Protein AF-A0A961IXZ2-F1 (afdb_monomer_lite)

Sequence (294 aa):
MFLRSEEGTRFVIVSPLTQVTGWFVSAAFVAWGIIATAVLMMDSIGSGSIRDQAVRDQVFYEERLQHLATERDASAREALAAQERFAQAMDRISAMQSELLASEEARVEFETGLTAIQKKLGAAVVARDEARDQLDAVLAEARETGAPLPGADDRPTGADASVAFLTAALETTAAERDAHAERAAETEAFAENLIFEQRLRDERNDQIFRQLEDAVTVSLEPLDKMFEASGMSTSEILDTVKRGYSGQGGPLMPLVMSTKDTEIDADTARANEILDALDRMNIYRIAAEKLPFG

Foldseek 3Di:
DWDDDPPDTDDDDQDPVNVVVVVVVVVVVVVVVVVVVVVVVCVVPPPPPPVVVVVVVVVVVVVVVVVVVVVVVVVVVVVVVVVVVVVVVVVVVVVVVVVVVVVVVVVVVVVVVVVVVVVVVVVVVVVVVVVVVVLVVQVVVCVVVVNPRVPPPDDPDVVVVVVVVVVVVVVVVVVVVVVVVVVVVVVVVVVVVVVVVVVVVVVVLVVVLVVLVVVLCVLVVVLCVVCVVVVHHLVVLLVVVCVVPPPDDDPLDQDPPDDDDDDQPPSSVSSNVSSVSVVSSVSSVVVVVPDPPD

pLDDT: mean 82.73, std 15.69, range [40.88, 98.38]

Secondary structure (DSSP, 8-state):
-----TT--------HHHHHHHHHHHHHHHHHHHHHHHHHHHHHHHHHHHHHHHHHHHHHHHHHHHHHHHHHHHHHHHHHHHHHHHHHHHHHHHHHHHHHHHHHHHHHHHHHHHHHHHHHHHHHHHHHHHHHHHHHHHHHHHHHH-PPPTTSS----HHHHHHHHHHHHHHHHHHHHHHHHHHHHHHHHHHHHHHHHHHHHHHHHHHHHHHHHHHHHHHHHHHHHHHHHTT--HHHHHHHHHHHH--S--S-------SSS----HHHHHHHHHHHHHHHHHHHHHHHHHS---

Radius of gyration: 54.52 Å; chains: 1; bounding box: 144×47×147 Å

Structure (mmCIF, N/CA/C/O backbone):
data_AF-A0A961IXZ2-F1
#
_entry.id   AF-A0A961IXZ2-F1
#
loop_
_atom_site.group_PDB
_atom_site.id
_atom_site.type_symbol
_atom_site.label_atom_id
_atom_site.label_alt_id
_atom_site.label_comp_id
_atom_site.label_asym_id
_atom_site.label_entity_id
_atom_site.label_seq_id
_atom_site.pdbx_PDB_ins_code
_atom_site.Cartn_x
_atom_site.Cartn_y
_atom_site.Cartn_z
_atom_site.occupancy
_atom_site.B_iso_or_equiv
_atom_site.auth_seq_id
_atom_site.auth_comp_id
_atom_site.auth_asym_id
_atom_site.auth_atom_id
_atom_site.pdbx_PDB_model_num
ATOM 1 N N . MET A 1 1 ? 89.545 -2.958 -66.021 1.00 50.47 1 MET A N 1
ATOM 2 C CA . MET A 1 1 ? 89.645 -4.051 -65.028 1.00 50.47 1 MET A CA 1
ATOM 3 C C . MET A 1 1 ? 90.362 -5.220 -65.696 1.00 50.47 1 MET A C 1
ATOM 5 O O . MET A 1 1 ? 90.060 -5.476 -66.854 1.00 50.47 1 MET A O 1
ATOM 9 N N . PHE A 1 2 ? 91.335 -5.861 -65.039 1.00 50.56 2 PHE A N 1
ATOM 10 C CA . PHE A 1 2 ? 92.072 -6.997 -65.611 1.00 50.56 2 PHE A CA 1
ATOM 11 C C . PHE A 1 2 ? 91.378 -8.305 -65.232 1.00 50.56 2 PHE A C 1
ATOM 13 O O . PHE A 1 2 ? 91.310 -8.643 -64.055 1.00 50.56 2 PHE A O 1
ATOM 20 N N . LEU A 1 3 ? 90.880 -9.039 -66.223 1.00 55.94 3 LEU A N 1
ATOM 21 C CA . LEU A 1 3 ? 90.458 -10.427 -66.059 1.00 55.94 3 LEU A CA 1
ATOM 22 C C . LEU A 1 3 ? 91.434 -11.282 -66.867 1.00 55.94 3 LEU A C 1
ATOM 24 O O . LEU A 1 3 ? 91.560 -11.110 -68.079 1.00 55.94 3 LEU A O 1
ATOM 28 N N . ARG A 1 4 ? 92.188 -12.140 -66.176 1.00 49.69 4 ARG A N 1
ATOM 29 C CA . ARG A 1 4 ? 93.165 -13.046 -66.784 1.00 49.69 4 ARG A CA 1
ATOM 30 C C . ARG A 1 4 ? 92.491 -14.396 -67.015 1.00 49.69 4 ARG A C 1
ATOM 32 O O . ARG A 1 4 ? 92.054 -15.027 -66.062 1.00 49.69 4 ARG A O 1
ATOM 39 N N . SER A 1 5 ? 92.422 -14.809 -68.274 1.00 57.78 5 SER A N 1
ATOM 40 C CA . SER A 1 5 ? 92.083 -16.167 -68.708 1.00 57.78 5 SER A CA 1
ATOM 41 C C . SER A 1 5 ? 93.290 -16.752 -69.455 1.00 57.78 5 SER A C 1
ATOM 43 O O . SER A 1 5 ? 94.128 -15.993 -69.953 1.00 57.78 5 SER A O 1
ATOM 45 N N . GLU A 1 6 ? 93.407 -18.082 -69.474 1.00 60.84 6 GLU A N 1
ATOM 46 C CA . GLU A 1 6 ? 94.590 -18.834 -69.922 1.00 60.84 6 GLU A CA 1
ATOM 47 C C . GLU A 1 6 ? 94.958 -18.649 -71.407 1.00 60.84 6 GLU A C 1
ATOM 49 O O . GLU A 1 6 ? 96.088 -18.947 -71.778 1.00 60.84 6 GLU A O 1
ATOM 54 N N . GLU A 1 7 ? 94.090 -18.062 -72.240 1.00 59.38 7 GLU A N 1
ATOM 55 C CA . GLU A 1 7 ? 94.346 -17.867 -73.682 1.00 59.38 7 GLU A CA 1
ATOM 56 C C . GLU A 1 7 ? 94.617 -16.411 -74.120 1.00 59.38 7 GLU A C 1
ATOM 58 O O . GLU A 1 7 ? 94.765 -16.136 -75.310 1.00 59.38 7 GLU A O 1
ATOM 63 N N . GLY A 1 8 ? 94.762 -15.460 -73.189 1.00 57.69 8 GLY A N 1
ATOM 64 C CA . GLY A 1 8 ? 95.280 -14.118 -73.504 1.00 57.69 8 GLY A CA 1
ATOM 65 C C . GLY A 1 8 ? 94.576 -12.959 -72.797 1.00 57.69 8 GLY A C 1
ATOM 66 O O . GLY A 1 8 ? 93.428 -13.046 -72.362 1.00 57.69 8 GLY A O 1
ATOM 67 N N . THR A 1 9 ? 95.277 -11.828 -72.675 1.00 60.09 9 THR A N 1
ATOM 68 C CA . THR A 1 9 ? 94.748 -10.602 -72.059 1.00 60.09 9 THR A CA 1
ATOM 69 C C . THR A 1 9 ? 93.865 -9.843 -73.046 1.00 60.09 9 THR A C 1
ATOM 71 O O . THR A 1 9 ? 94.367 -9.167 -73.946 1.00 60.09 9 THR A O 1
ATOM 74 N N . ARG A 1 10 ? 92.541 -9.927 -72.879 1.00 59.28 10 ARG A N 1
ATOM 75 C CA . ARG A 1 10 ? 91.579 -9.162 -73.682 1.00 59.28 10 ARG A CA 1
ATOM 76 C C . ARG A 1 10 ? 91.236 -7.854 -72.968 1.00 59.28 10 ARG A C 1
ATOM 78 O O . ARG A 1 10 ? 90.747 -7.862 -71.840 1.00 59.28 10 ARG A O 1
ATOM 85 N N . PHE A 1 11 ? 91.508 -6.724 -73.616 1.00 61.69 11 PHE A N 1
ATOM 86 C CA . PHE A 1 11 ? 91.179 -5.403 -73.085 1.00 61.69 11 PHE A CA 1
ATOM 87 C C . PHE A 1 11 ? 89.692 -5.125 -73.286 1.00 61.69 11 PHE A C 1
ATOM 89 O O . PHE A 1 11 ? 89.211 -5.087 -74.416 1.00 61.69 11 PHE A O 1
ATOM 96 N N . VAL A 1 12 ? 88.968 -4.894 -72.195 1.00 68.69 12 VAL A N 1
ATOM 97 C CA . VAL A 1 12 ? 87.610 -4.350 -72.248 1.00 68.69 12 VAL A CA 1
ATOM 98 C C . VAL A 1 12 ? 87.658 -2.956 -71.642 1.00 68.69 12 VAL A C 1
ATOM 100 O O . VAL A 1 12 ? 87.793 -2.790 -70.428 1.00 68.69 12 VAL A O 1
ATOM 103 N N . ILE A 1 13 ? 87.597 -1.945 -72.506 1.00 74.06 13 ILE A N 1
ATOM 104 C CA . ILE A 1 13 ? 87.426 -0.552 -72.099 1.00 74.06 13 ILE A CA 1
ATOM 105 C C . ILE A 1 13 ? 85.922 -0.318 -72.043 1.00 74.06 13 ILE A C 1
ATOM 107 O O . ILE A 1 13 ? 85.256 -0.201 -73.069 1.00 74.06 13 ILE A O 1
ATOM 111 N N . VAL A 1 14 ? 85.371 -0.312 -70.834 1.00 76.44 14 VAL A N 1
ATOM 112 C CA . VAL A 1 14 ? 83.957 0.001 -70.631 1.00 76.44 14 VAL A CA 1
ATOM 113 C C . VAL A 1 14 ? 83.799 1.507 -70.807 1.00 76.44 14 VAL A C 1
ATOM 115 O O . VAL A 1 14 ? 84.419 2.273 -70.067 1.00 76.44 14 VAL A O 1
ATOM 118 N N . SER A 1 15 ? 83.005 1.935 -71.791 1.00 79.69 15 SER A N 1
ATOM 119 C CA . SER A 1 15 ? 82.782 3.362 -72.029 1.00 79.69 15 SER A CA 1
ATOM 120 C C . SER A 1 15 ? 82.137 4.018 -70.796 1.00 79.69 15 SER A C 1
ATOM 122 O O . SER A 1 15 ? 81.320 3.375 -70.128 1.00 79.69 15 SER A O 1
ATOM 124 N N . PRO A 1 16 ? 82.451 5.291 -70.485 1.00 82.56 16 PRO A N 1
ATOM 125 C CA . PRO A 1 16 ? 81.855 6.000 -69.347 1.00 82.56 16 PRO A CA 1
ATOM 126 C C . PRO A 1 16 ? 80.318 5.968 -69.356 1.00 82.56 16 PRO A C 1
ATOM 128 O O . PRO A 1 16 ? 79.689 5.816 -68.312 1.00 82.56 16 PRO A O 1
ATOM 131 N N . LEU A 1 17 ? 79.710 6.002 -70.548 1.00 85.38 17 LEU A N 1
ATOM 132 C CA . LEU A 1 17 ? 78.261 5.897 -70.741 1.00 85.38 17 LEU A CA 1
ATOM 133 C C . LEU A 1 17 ? 77.692 4.540 -70.274 1.00 85.38 17 LEU A C 1
ATOM 135 O O . LEU A 1 17 ? 76.619 4.482 -69.675 1.00 85.38 17 LEU A O 1
ATOM 139 N N . THR A 1 18 ? 78.424 3.445 -70.501 1.00 86.94 18 THR A N 1
ATOM 140 C CA . THR A 1 18 ? 78.007 2.090 -70.092 1.00 86.94 18 THR A CA 1
ATOM 141 C C . THR A 1 18 ? 78.089 1.910 -68.571 1.00 86.94 18 THR A C 1
ATOM 143 O O . THR A 1 18 ? 77.289 1.197 -67.975 1.00 86.94 18 THR A O 1
ATOM 146 N N . GLN A 1 19 ? 79.026 2.597 -67.910 1.00 86.00 19 GLN A N 1
ATOM 147 C CA . GLN A 1 19 ? 79.141 2.562 -66.449 1.00 86.00 19 GLN A CA 1
ATOM 148 C C . GLN A 1 19 ? 77.981 3.310 -65.777 1.00 86.00 19 GLN A C 1
ATOM 150 O O . GLN A 1 19 ? 77.378 2.787 -64.844 1.00 86.00 19 GLN A O 1
ATOM 155 N N . VAL A 1 20 ? 77.627 4.501 -66.278 1.00 90.94 20 VAL A N 1
ATOM 156 C CA . VAL A 1 20 ? 76.503 5.299 -65.748 1.00 90.94 20 VAL A CA 1
ATOM 157 C C . VAL A 1 20 ? 75.169 4.573 -65.924 1.00 90.94 20 VAL A C 1
ATOM 159 O O . VAL A 1 20 ? 74.368 4.517 -64.994 1.00 90.94 20 VAL A O 1
ATOM 162 N N . THR A 1 21 ? 74.941 3.969 -67.092 1.00 90.88 21 THR A N 1
ATOM 163 C CA . THR A 1 21 ? 73.727 3.174 -67.344 1.00 90.88 21 THR A CA 1
ATOM 164 C C . THR A 1 21 ? 73.661 1.935 -66.451 1.00 90.88 21 THR A C 1
ATOM 166 O O . THR A 1 21 ? 72.602 1.661 -65.892 1.00 90.88 21 THR A O 1
ATOM 169 N N . GLY A 1 22 ? 74.785 1.245 -66.222 1.00 91.31 22 GLY A N 1
ATOM 170 C CA . GLY A 1 22 ? 74.862 0.138 -65.263 1.00 91.31 22 GLY A CA 1
ATOM 171 C C . GLY A 1 22 ? 74.483 0.549 -63.836 1.00 91.31 22 GLY A C 1
ATOM 172 O O . GLY A 1 22 ? 73.668 -0.120 -63.200 1.00 91.31 22 GLY A O 1
ATOM 173 N N . TRP A 1 23 ? 75.000 1.686 -63.357 1.00 93.88 23 TRP A N 1
ATOM 174 C CA . TRP A 1 23 ? 74.630 2.240 -62.049 1.00 93.88 23 TRP A CA 1
ATOM 175 C C . TRP A 1 23 ? 73.148 2.603 -61.963 1.00 93.88 23 TRP A C 1
ATOM 177 O O . TRP A 1 23 ? 72.502 2.271 -60.971 1.00 93.88 23 TRP A O 1
ATOM 187 N N . PHE A 1 24 ? 72.592 3.234 -63.000 1.00 95.31 24 PHE A N 1
ATOM 188 C CA . PHE A 1 24 ? 71.181 3.615 -63.026 1.00 95.31 24 PHE A CA 1
ATOM 189 C C . PHE A 1 24 ? 70.254 2.393 -63.004 1.00 95.31 24 PHE A C 1
ATOM 191 O O . PHE A 1 24 ? 69.310 2.355 -62.219 1.00 95.31 24 PHE A O 1
ATOM 198 N N . VAL A 1 25 ? 70.551 1.363 -63.805 1.00 94.88 25 VAL A N 1
ATOM 199 C CA . VAL A 1 25 ? 69.779 0.109 -63.825 1.00 94.88 25 VAL A CA 1
ATOM 200 C C . VAL A 1 25 ? 69.871 -0.610 -62.479 1.00 94.88 25 VAL A C 1
ATOM 202 O O . VAL A 1 25 ? 68.852 -1.061 -61.961 1.00 94.88 25 VAL A O 1
ATOM 205 N N . SER A 1 26 ? 71.060 -0.667 -61.868 1.00 94.00 26 SER A N 1
ATOM 206 C CA . SER A 1 26 ? 71.229 -1.254 -60.535 1.00 94.00 26 SER A CA 1
ATOM 207 C C . SER A 1 26 ? 70.444 -0.486 -59.469 1.00 94.00 26 SER A C 1
ATOM 209 O O . SER A 1 26 ? 69.790 -1.104 -58.632 1.00 94.00 26 SER A O 1
ATOM 211 N N . ALA A 1 27 ? 70.481 0.850 -59.494 1.00 95.12 27 ALA A N 1
ATOM 212 C CA . ALA A 1 27 ? 69.741 1.684 -58.552 1.00 95.12 27 ALA A CA 1
ATOM 213 C C . ALA A 1 27 ? 68.223 1.530 -58.731 1.00 95.12 27 ALA A C 1
ATOM 215 O O . ALA A 1 27 ? 67.506 1.382 -57.744 1.00 95.12 27 ALA A O 1
ATOM 216 N N . ALA A 1 28 ? 67.740 1.489 -59.976 1.00 96.19 28 ALA A N 1
ATOM 217 C CA . ALA A 1 28 ? 66.334 1.257 -60.290 1.00 96.19 28 ALA A CA 1
ATOM 218 C C . ALA A 1 28 ? 65.862 -0.130 -59.827 1.00 96.19 28 ALA A C 1
ATOM 220 O O . ALA A 1 28 ? 64.775 -0.245 -59.268 1.00 96.19 28 ALA A O 1
ATOM 221 N N . PHE A 1 29 ? 66.684 -1.171 -59.995 1.00 96.69 29 PHE A N 1
ATOM 222 C CA . PHE A 1 29 ? 66.360 -2.522 -59.532 1.00 96.69 29 PHE A CA 1
ATOM 223 C C . PHE A 1 29 ? 66.281 -2.608 -58.003 1.00 96.69 29 PHE A C 1
ATOM 225 O O . PHE A 1 29 ? 65.347 -3.199 -57.466 1.00 96.69 29 PHE A O 1
ATOM 232 N N . VAL A 1 30 ? 67.220 -1.976 -57.289 1.00 96.69 30 VAL A N 1
ATOM 233 C CA . VAL A 1 30 ? 67.184 -1.908 -55.819 1.00 96.69 30 VAL A CA 1
ATOM 234 C C . VAL A 1 30 ? 65.968 -1.113 -55.342 1.00 96.69 30 VAL A C 1
ATOM 236 O O . VAL A 1 30 ? 65.246 -1.578 -54.462 1.00 96.69 30 VAL A O 1
ATOM 239 N N . ALA A 1 31 ? 65.694 0.046 -55.947 1.00 95.88 31 ALA A N 1
ATOM 240 C CA . ALA A 1 31 ? 64.519 0.854 -55.625 1.00 95.88 31 ALA A CA 1
ATOM 241 C C . ALA A 1 31 ? 63.215 0.076 -55.862 1.00 95.88 31 ALA A C 1
ATOM 243 O O . ALA A 1 31 ? 62.324 0.086 -55.015 1.00 95.88 31 ALA A O 1
ATOM 244 N N . TRP A 1 32 ? 63.133 -0.664 -56.969 1.00 96.88 32 TRP A N 1
ATOM 245 C CA . TRP A 1 32 ? 62.013 -1.553 -57.254 1.00 96.88 32 TRP A CA 1
ATOM 246 C C . TRP A 1 32 ? 61.876 -2.666 -56.209 1.00 96.88 32 TRP A C 1
ATOM 248 O O . TRP A 1 32 ? 60.777 -2.905 -55.717 1.00 96.88 32 TRP A O 1
ATOM 258 N N . GLY A 1 33 ? 62.981 -3.307 -55.816 1.00 97.06 33 GLY A N 1
ATOM 259 C CA . GLY A 1 33 ? 62.983 -4.339 -54.777 1.00 97.06 33 GLY A CA 1
ATOM 260 C C . GLY A 1 33 ? 62.466 -3.828 -53.428 1.00 97.06 33 GLY A C 1
ATOM 261 O O . GLY A 1 33 ? 61.697 -4.526 -52.764 1.00 97.06 33 GLY A O 1
ATOM 262 N N . ILE A 1 34 ? 62.813 -2.593 -53.049 1.00 95.81 34 ILE A N 1
ATOM 263 C CA . ILE A 1 34 ? 62.302 -1.946 -51.831 1.00 95.81 34 ILE A CA 1
ATOM 264 C C . ILE A 1 34 ? 60.787 -1.727 -51.932 1.00 95.81 34 ILE A C 1
ATOM 266 O O . ILE A 1 34 ? 60.059 -2.101 -51.014 1.00 95.81 34 ILE A O 1
ATOM 270 N N . ILE A 1 35 ? 60.302 -1.178 -53.052 1.00 95.38 35 ILE A N 1
ATOM 271 C CA . ILE A 1 35 ? 58.866 -0.933 -53.270 1.00 95.38 35 ILE A CA 1
ATOM 272 C C . ILE A 1 35 ? 58.083 -2.252 -53.248 1.00 95.38 35 ILE A C 1
ATOM 274 O O . ILE A 1 35 ? 57.080 -2.357 -52.547 1.00 95.38 35 ILE A O 1
ATOM 278 N N . ALA A 1 36 ? 58.563 -3.279 -53.952 1.00 95.06 36 ALA A N 1
ATOM 279 C CA . ALA A 1 36 ? 57.920 -4.589 -53.993 1.00 95.06 36 ALA A CA 1
ATOM 280 C C . ALA A 1 36 ? 57.861 -5.249 -52.603 1.00 95.06 36 ALA A C 1
ATOM 282 O O . ALA A 1 36 ? 56.831 -5.806 -52.226 1.00 95.06 36 ALA A O 1
ATOM 283 N N . THR A 1 37 ? 58.936 -5.140 -51.814 1.00 94.25 37 THR A N 1
ATOM 284 C CA . THR A 1 37 ? 58.974 -5.663 -50.438 1.00 94.25 37 THR A CA 1
ATOM 285 C C . THR A 1 37 ? 57.993 -4.919 -49.529 1.00 94.25 37 THR A C 1
ATOM 287 O O . THR A 1 37 ? 57.287 -5.550 -48.745 1.00 94.25 37 THR A O 1
ATOM 290 N N . ALA A 1 38 ? 57.899 -3.592 -49.657 1.00 91.94 38 ALA A N 1
ATOM 291 C CA . ALA A 1 38 ? 56.971 -2.781 -48.873 1.00 91.94 38 ALA A CA 1
ATOM 292 C C . ALA A 1 38 ? 55.500 -3.120 -49.173 1.00 91.94 38 ALA A C 1
ATOM 294 O O . ALA A 1 38 ? 54.710 -3.264 -48.241 1.00 91.94 38 ALA A O 1
ATOM 295 N N . VAL A 1 39 ? 55.145 -3.308 -50.452 1.00 87.69 39 VAL A N 1
ATOM 296 C CA . VAL A 1 39 ? 53.785 -3.701 -50.863 1.00 87.69 39 VAL A CA 1
ATOM 297 C C . VAL A 1 39 ? 53.420 -5.079 -50.307 1.00 87.69 39 VAL A C 1
ATOM 299 O O . VAL A 1 39 ? 52.375 -5.225 -49.679 1.00 87.69 39 VAL A O 1
ATOM 302 N N . LEU A 1 40 ? 54.306 -6.073 -50.445 1.00 86.62 40 LEU A N 1
ATOM 303 C CA . LEU A 1 40 ? 54.069 -7.418 -49.903 1.00 86.62 40 LEU A CA 1
ATOM 304 C C . LEU A 1 40 ? 53.910 -7.416 -48.378 1.00 86.62 40 LEU A C 1
ATOM 306 O O . LEU A 1 40 ? 53.054 -8.120 -47.843 1.00 86.62 40 LEU A O 1
ATOM 310 N N . MET A 1 41 ? 54.709 -6.615 -47.669 1.00 85.38 41 MET A N 1
ATOM 311 C CA . MET A 1 41 ? 54.608 -6.495 -46.216 1.00 85.38 41 MET A CA 1
ATOM 312 C C . MET A 1 41 ? 53.278 -5.854 -45.796 1.00 85.38 41 MET A C 1
ATOM 314 O O . MET A 1 41 ? 52.639 -6.344 -44.864 1.00 85.38 41 MET A O 1
ATOM 318 N N . MET A 1 42 ? 52.823 -4.820 -46.510 1.00 81.81 42 MET A N 1
ATOM 319 C CA . MET A 1 42 ? 51.544 -4.153 -46.251 1.00 81.81 42 MET A CA 1
ATOM 320 C C . MET A 1 42 ? 50.346 -5.091 -46.473 1.00 81.81 42 MET A C 1
ATOM 322 O O . MET A 1 42 ? 49.483 -5.188 -45.597 1.00 81.81 42 MET A O 1
ATOM 326 N N . ASP A 1 43 ? 50.340 -5.855 -47.568 1.00 74.31 43 ASP A N 1
ATOM 327 C CA . ASP A 1 43 ? 49.277 -6.828 -47.863 1.00 74.31 43 ASP A CA 1
ATOM 328 C C . ASP A 1 43 ? 49.261 -8.004 -46.868 1.00 74.31 43 ASP A C 1
ATOM 330 O O . ASP A 1 43 ? 48.188 -8.485 -46.484 1.00 74.31 43 ASP A O 1
ATOM 334 N N . SER A 1 44 ? 50.439 -8.434 -46.390 1.00 72.31 44 SER A N 1
ATOM 335 C CA . SER A 1 44 ? 50.572 -9.527 -45.412 1.00 72.31 44 SER A CA 1
ATOM 336 C C . SER A 1 44 ? 50.098 -9.163 -43.998 1.00 72.31 44 SER A C 1
ATOM 338 O O . SER A 1 44 ? 49.685 -10.043 -43.245 1.00 72.31 44 SER A O 1
ATOM 340 N N . ILE A 1 45 ? 50.125 -7.876 -43.635 1.00 70.12 45 ILE A N 1
ATOM 341 C CA . ILE A 1 45 ? 49.745 -7.388 -42.300 1.00 70.12 45 ILE A CA 1
ATOM 342 C C . ILE A 1 45 ? 48.284 -6.907 -42.275 1.00 70.12 45 ILE A C 1
ATOM 344 O O . ILE A 1 45 ? 47.602 -7.077 -41.262 1.00 70.12 45 ILE A O 1
ATOM 348 N N . GLY A 1 46 ? 47.778 -6.328 -43.371 1.00 63.81 46 GLY A N 1
ATOM 349 C CA . GLY A 1 46 ? 46.499 -5.605 -43.382 1.00 63.81 46 GLY A CA 1
ATOM 350 C C . GLY A 1 46 ? 45.228 -6.452 -43.532 1.00 63.81 46 GLY A C 1
ATOM 351 O O . GLY A 1 46 ? 44.174 -6.045 -43.051 1.00 63.81 46 GLY A O 1
ATOM 352 N N . SER A 1 47 ? 45.291 -7.620 -44.178 1.00 62.41 47 SER A N 1
ATOM 353 C CA . SER A 1 47 ? 44.077 -8.352 -44.589 1.00 62.41 47 SER A CA 1
ATOM 354 C C . SER A 1 47 ? 43.571 -9.397 -43.579 1.00 62.41 47 SER A C 1
ATOM 356 O O . SER A 1 47 ? 42.361 -9.592 -43.468 1.00 62.41 47 SER A O 1
ATOM 358 N N . GLY A 1 48 ? 44.459 -10.036 -42.808 1.00 64.88 48 GLY A N 1
ATOM 359 C CA . GLY A 1 48 ? 44.086 -11.028 -41.784 1.00 64.88 48 GLY A CA 1
ATOM 360 C C . GLY A 1 48 ? 43.874 -10.444 -40.382 1.00 64.88 48 GLY A C 1
ATOM 361 O O . GLY A 1 48 ? 43.001 -10.886 -39.644 1.00 64.88 48 GLY A O 1
ATOM 362 N N . SER A 1 49 ? 44.622 -9.403 -40.009 1.00 74.44 49 SER A N 1
ATOM 363 C CA . SER A 1 49 ? 44.659 -8.911 -38.624 1.00 74.44 49 SER A CA 1
ATOM 364 C C . SER A 1 49 ? 43.373 -8.205 -38.182 1.00 74.44 49 SER A C 1
ATOM 366 O O . SER A 1 49 ? 42.869 -8.508 -37.105 1.00 74.44 49 SER A O 1
ATOM 368 N N . ILE A 1 50 ? 42.809 -7.316 -39.007 1.00 77.25 50 ILE A N 1
ATOM 369 C CA . ILE A 1 50 ? 41.646 -6.491 -38.632 1.00 77.25 50 ILE A CA 1
ATOM 370 C C . ILE A 1 50 ? 40.371 -7.330 -38.545 1.00 77.25 50 ILE A C 1
ATOM 372 O O . ILE A 1 50 ? 39.605 -7.189 -37.594 1.00 77.25 50 ILE A O 1
ATOM 376 N N . ARG A 1 51 ? 40.140 -8.228 -39.511 1.00 81.31 51 ARG A N 1
ATOM 377 C CA . ARG A 1 51 ? 38.956 -9.098 -39.500 1.00 81.31 51 ARG A CA 1
ATOM 378 C C . ARG A 1 51 ? 39.015 -10.094 -38.345 1.00 81.31 51 ARG A C 1
ATOM 380 O O . ARG A 1 51 ? 38.028 -10.235 -37.632 1.00 81.31 51 ARG A O 1
ATOM 387 N N . ASP A 1 52 ? 40.163 -10.728 -38.122 1.00 83.81 52 ASP A N 1
ATOM 388 C CA . ASP A 1 52 ? 40.323 -11.672 -37.013 1.00 83.81 52 ASP A CA 1
ATOM 389 C C . ASP A 1 52 ? 40.272 -10.970 -35.650 1.00 83.81 52 ASP A C 1
ATOM 391 O O . ASP A 1 52 ? 39.792 -11.543 -34.673 1.00 83.81 52 ASP A O 1
ATOM 395 N N . GLN A 1 53 ? 40.753 -9.727 -35.563 1.00 85.56 53 GLN A N 1
ATOM 396 C CA . GLN A 1 53 ? 40.629 -8.906 -34.362 1.00 85.56 53 GLN A CA 1
ATOM 397 C C . GLN A 1 53 ? 39.172 -8.523 -34.098 1.00 85.56 53 GLN A C 1
ATOM 399 O O . GLN A 1 53 ? 38.704 -8.735 -32.988 1.00 85.56 53 GLN A O 1
ATOM 404 N N . ALA A 1 54 ? 38.430 -8.086 -35.118 1.00 87.81 54 ALA A N 1
ATOM 405 C CA . ALA A 1 54 ? 37.008 -7.784 -34.984 1.00 87.81 54 ALA A CA 1
ATOM 406 C C . ALA A 1 54 ? 36.189 -9.011 -34.544 1.00 87.81 54 ALA A C 1
ATOM 408 O O . ALA A 1 54 ? 35.313 -8.886 -33.694 1.00 87.81 54 ALA A O 1
ATOM 409 N N . VAL A 1 55 ? 36.502 -10.204 -35.067 1.00 90.12 55 VAL A N 1
ATOM 410 C CA . VAL A 1 55 ? 35.854 -11.457 -34.639 1.00 90.12 55 VAL A CA 1
ATOM 411 C C . VAL A 1 55 ? 36.176 -11.778 -33.177 1.00 90.12 55 VAL A C 1
ATOM 413 O O . VAL A 1 55 ? 35.277 -12.140 -32.423 1.00 90.12 55 VAL A O 1
ATOM 416 N N . ARG A 1 56 ? 37.433 -11.624 -32.741 1.00 90.88 56 ARG A N 1
ATOM 417 C CA . ARG A 1 56 ? 37.809 -11.827 -31.328 1.00 90.88 56 ARG A CA 1
ATOM 418 C C . ARG A 1 56 ? 37.126 -10.828 -30.398 1.00 90.88 56 ARG A C 1
ATOM 420 O O . ARG A 1 56 ? 36.622 -11.231 -29.353 1.00 90.88 56 ARG A O 1
ATOM 427 N N . ASP A 1 57 ? 37.085 -9.559 -30.788 1.00 93.62 57 ASP A N 1
ATOM 428 C CA . ASP A 1 57 ? 36.444 -8.499 -30.010 1.00 93.62 57 ASP A CA 1
ATOM 429 C C . ASP A 1 57 ? 34.931 -8.734 -29.904 1.00 93.62 57 ASP A C 1
ATOM 431 O O . ASP A 1 57 ? 34.356 -8.552 -28.831 1.00 93.62 57 ASP A O 1
ATOM 435 N N . GLN A 1 58 ? 34.293 -9.214 -30.979 1.00 95.38 58 GLN A N 1
ATOM 436 C CA . GLN A 1 58 ? 32.888 -9.617 -30.964 1.00 95.38 58 GLN A CA 1
ATOM 437 C C . GLN A 1 58 ? 32.642 -10.765 -29.980 1.00 95.38 58 GLN A C 1
ATOM 439 O O . GLN A 1 58 ? 31.754 -10.650 -29.141 1.00 95.38 58 GLN A O 1
ATOM 444 N N . VAL A 1 59 ? 33.439 -11.837 -30.037 1.00 96.06 59 VAL A N 1
ATOM 445 C CA . VAL A 1 59 ? 33.292 -12.985 -29.124 1.00 96.06 59 VAL A CA 1
ATOM 446 C C . VAL A 1 59 ? 33.470 -12.556 -27.667 1.00 96.06 59 VAL A C 1
ATOM 448 O O . VAL A 1 59 ? 32.668 -12.931 -26.816 1.00 96.06 59 VAL A O 1
ATOM 451 N N . PHE A 1 60 ? 34.471 -11.723 -27.371 1.00 97.00 60 PHE A N 1
ATOM 452 C CA . PHE A 1 60 ? 34.687 -11.202 -26.018 1.00 97.00 60 PHE A CA 1
ATOM 453 C C . PHE A 1 60 ? 33.525 -10.316 -25.543 1.00 97.00 60 PHE A C 1
ATOM 455 O O . PHE A 1 60 ? 33.125 -10.363 -24.378 1.00 97.00 60 PHE A O 1
ATOM 462 N N . TYR A 1 61 ? 32.963 -9.503 -26.440 1.00 96.75 61 TYR A N 1
ATOM 463 C CA . TYR A 1 61 ? 31.795 -8.684 -26.139 1.00 96.75 61 TYR A CA 1
ATOM 464 C C . TYR A 1 61 ? 30.547 -9.539 -25.876 1.00 96.75 61 TYR A C 1
ATOM 466 O O . TYR A 1 61 ? 29.843 -9.290 -24.899 1.00 96.75 61 TYR A O 1
ATOM 474 N N . GLU A 1 62 ? 30.304 -10.570 -26.690 1.00 97.62 62 GLU A N 1
ATOM 475 C CA . GLU A 1 62 ? 29.214 -11.536 -26.503 1.00 97.62 62 GLU A CA 1
ATOM 476 C C . GLU A 1 62 ? 29.357 -12.300 -25.179 1.00 97.62 62 GLU A C 1
ATOM 478 O O . GLU A 1 62 ? 28.392 -12.403 -24.422 1.00 97.62 62 GLU A O 1
ATOM 483 N N . GLU A 1 63 ? 30.565 -12.758 -24.840 1.00 97.75 63 GLU A N 1
ATOM 484 C CA . GLU A 1 63 ? 30.858 -13.419 -23.562 1.00 97.75 63 GLU A CA 1
ATOM 485 C C . GLU A 1 63 ? 30.578 -12.491 -22.372 1.00 97.75 63 GLU A C 1
ATOM 487 O O . GLU A 1 63 ? 29.916 -12.876 -21.405 1.00 97.75 63 GLU A O 1
ATOM 492 N N . ARG A 1 64 ? 31.018 -11.231 -22.457 1.00 98.00 64 ARG A N 1
ATOM 493 C CA . ARG A 1 64 ? 30.772 -10.234 -21.411 1.00 98.00 64 ARG A CA 1
ATOM 494 C C . ARG A 1 64 ? 29.289 -9.890 -21.280 1.00 98.00 64 ARG A C 1
ATOM 496 O O . ARG A 1 64 ? 28.810 -9.736 -20.157 1.00 98.00 64 ARG A O 1
ATOM 503 N N . LEU A 1 65 ? 28.559 -9.779 -22.390 1.00 98.19 65 LEU A N 1
ATOM 504 C CA . LEU A 1 65 ? 27.106 -9.594 -22.371 1.00 98.19 65 LEU A CA 1
ATOM 505 C C . LEU A 1 65 ? 26.405 -10.781 -21.717 1.00 98.19 65 LEU A C 1
ATOM 507 O O . LEU A 1 65 ? 25.515 -10.572 -20.896 1.00 98.19 65 LEU A O 1
ATOM 511 N N . GLN A 1 66 ? 26.832 -12.005 -22.030 1.00 97.81 66 GLN A N 1
ATOM 512 C CA . GLN A 1 66 ? 26.282 -13.206 -21.417 1.00 97.81 66 GLN A CA 1
ATOM 513 C C . GLN A 1 66 ? 26.535 -13.216 -19.906 1.00 97.81 66 GLN A C 1
ATOM 515 O O . GLN A 1 66 ? 25.612 -13.483 -19.139 1.00 97.81 66 GLN A O 1
ATOM 520 N N . HIS A 1 67 ? 27.741 -12.850 -19.462 1.00 98.06 67 HIS A N 1
ATOM 521 C CA . HIS A 1 67 ? 28.058 -12.732 -18.039 1.00 98.06 67 HIS A CA 1
ATOM 522 C C . HIS A 1 67 ? 27.166 -11.695 -17.341 1.00 98.06 67 HIS A C 1
ATOM 524 O O . HIS A 1 67 ? 26.505 -12.021 -16.354 1.00 98.06 67 HIS A O 1
ATOM 530 N N . LEU A 1 68 ? 27.058 -10.478 -17.892 1.00 98.19 68 LEU A N 1
ATOM 531 C CA . LEU A 1 68 ? 26.183 -9.438 -17.336 1.00 98.19 68 LEU A CA 1
ATOM 532 C C . LEU A 1 68 ? 24.712 -9.872 -17.307 1.00 98.19 68 LEU A C 1
ATOM 534 O O . LEU A 1 68 ? 24.012 -9.589 -16.336 1.00 98.19 68 LEU A O 1
ATOM 538 N N . ALA A 1 69 ? 24.235 -10.556 -18.349 1.00 97.56 69 ALA A N 1
ATOM 539 C CA . ALA A 1 69 ? 22.876 -11.083 -18.386 1.00 97.56 69 ALA A CA 1
ATOM 540 C C . ALA A 1 69 ? 22.657 -12.105 -17.262 1.00 97.56 69 ALA A C 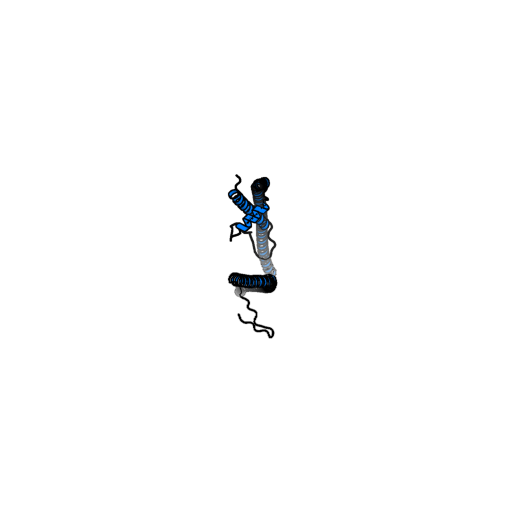1
ATOM 542 O O . ALA A 1 69 ? 21.670 -12.008 -16.537 1.00 97.56 69 ALA A O 1
ATOM 543 N N . THR A 1 70 ? 23.608 -13.021 -17.044 1.00 98.38 70 THR A N 1
ATOM 544 C CA . THR A 1 70 ? 23.511 -14.005 -15.955 1.00 98.38 70 THR A CA 1
ATOM 545 C C . THR A 1 70 ? 23.557 -13.373 -14.564 1.00 98.38 70 THR A C 1
ATOM 547 O O . THR A 1 70 ? 22.791 -13.787 -13.694 1.00 98.38 70 THR A O 1
ATOM 550 N N . GLU A 1 71 ? 24.390 -12.351 -14.345 1.00 98.31 71 GLU A N 1
ATOM 551 C CA . GLU A 1 71 ? 24.440 -11.610 -13.077 1.00 98.31 71 GLU A CA 1
ATOM 552 C C . GLU A 1 71 ? 23.143 -10.838 -12.825 1.00 98.31 71 GLU A C 1
ATOM 554 O O . GLU A 1 71 ? 22.587 -10.903 -11.727 1.00 98.31 71 GLU A O 1
ATOM 559 N N . ARG A 1 72 ? 22.614 -10.160 -13.851 1.00 98.25 72 ARG A N 1
ATOM 560 C CA . ARG A 1 72 ? 21.320 -9.471 -13.782 1.00 98.25 72 ARG A CA 1
ATOM 561 C C . ARG A 1 72 ? 20.202 -10.449 -13.432 1.00 98.25 72 ARG A C 1
ATOM 563 O O . ARG A 1 72 ? 19.403 -10.164 -12.546 1.00 98.25 72 ARG A O 1
ATOM 570 N N . ASP A 1 73 ? 20.150 -11.599 -14.096 1.00 98.31 73 ASP A N 1
ATOM 571 C CA . ASP A 1 73 ? 19.102 -12.598 -13.874 1.00 98.31 73 ASP A CA 1
ATOM 572 C C . ASP A 1 73 ? 19.244 -13.278 -12.498 1.00 98.31 73 ASP A C 1
ATOM 574 O O . ASP A 1 73 ? 18.251 -13.664 -11.877 1.00 98.31 73 ASP A O 1
ATOM 578 N N . ALA A 1 74 ? 20.467 -13.411 -11.975 1.00 98.06 74 ALA A N 1
ATOM 579 C CA . ALA A 1 74 ? 20.702 -13.841 -10.599 1.00 98.06 74 ALA A CA 1
ATOM 580 C C . ALA A 1 74 ? 20.214 -12.792 -9.586 1.00 98.06 74 ALA A C 1
ATOM 582 O O . ALA A 1 74 ? 19.463 -13.139 -8.675 1.00 98.06 74 ALA A O 1
ATOM 583 N N . SER A 1 75 ? 20.560 -11.519 -9.792 1.00 97.38 75 SER A N 1
ATOM 584 C CA . SER A 1 75 ? 20.128 -10.410 -8.936 1.00 97.38 75 SER A CA 1
ATOM 585 C C . SER A 1 75 ? 18.605 -10.232 -8.944 1.00 97.38 75 SER A C 1
ATOM 587 O O . SER A 1 75 ? 18.002 -10.061 -7.886 1.00 97.38 75 SER A O 1
ATOM 589 N N . ALA A 1 76 ? 17.958 -10.364 -10.107 1.00 97.94 76 ALA A N 1
ATOM 590 C CA . ALA A 1 76 ? 16.503 -10.312 -10.223 1.00 97.94 76 ALA A CA 1
ATOM 591 C C . ALA A 1 76 ? 15.822 -11.433 -9.419 1.00 97.94 76 ALA A C 1
ATOM 593 O O . ALA A 1 76 ? 14.865 -11.178 -8.689 1.00 97.94 76 ALA A O 1
ATOM 594 N N . ARG A 1 77 ? 16.343 -12.667 -9.490 1.00 98.19 77 ARG A N 1
ATOM 595 C CA . ARG A 1 77 ? 15.830 -13.792 -8.689 1.00 98.19 77 ARG A CA 1
ATOM 596 C C . ARG A 1 77 ? 16.046 -13.588 -7.192 1.00 98.19 77 ARG A C 1
ATOM 598 O O . ARG A 1 77 ? 15.167 -13.924 -6.404 1.00 98.19 77 ARG A O 1
ATOM 605 N N . GLU A 1 78 ? 17.190 -13.042 -6.793 1.00 98.12 78 GLU A N 1
ATOM 606 C CA . GLU A 1 78 ? 17.467 -12.738 -5.388 1.00 98.12 78 GLU A CA 1
ATOM 607 C C . GLU A 1 78 ? 16.525 -11.657 -4.845 1.00 98.12 78 GLU A C 1
ATOM 609 O O . GLU A 1 78 ? 15.972 -11.825 -3.757 1.00 98.12 78 GLU A O 1
ATOM 614 N N . ALA A 1 79 ? 16.277 -10.598 -5.622 1.00 98.12 79 ALA A N 1
ATOM 615 C CA . ALA A 1 79 ? 15.343 -9.537 -5.266 1.00 98.12 79 ALA A CA 1
ATOM 616 C C . ALA A 1 79 ? 13.909 -10.065 -5.100 1.00 98.12 79 ALA A C 1
ATOM 618 O O . ALA A 1 79 ? 13.262 -9.750 -4.102 1.00 98.12 79 ALA A O 1
ATOM 619 N N . LEU A 1 80 ? 13.437 -10.918 -6.018 1.00 98.00 80 LEU A N 1
ATOM 620 C CA . LEU A 1 80 ? 12.126 -11.569 -5.901 1.00 98.00 80 LEU A CA 1
ATOM 621 C C . LEU A 1 80 ? 12.043 -12.446 -4.646 1.00 98.00 80 LEU A C 1
ATOM 623 O O . LEU A 1 80 ? 11.121 -12.299 -3.849 1.00 98.00 80 LEU A O 1
ATOM 627 N N . ALA A 1 81 ? 13.053 -13.280 -4.395 1.00 98.06 81 ALA A N 1
ATOM 628 C CA . ALA A 1 81 ? 13.088 -14.106 -3.192 1.00 98.06 81 ALA A CA 1
ATOM 629 C C . ALA A 1 81 ? 13.145 -13.262 -1.901 1.00 98.06 81 ALA A C 1
ATOM 631 O O . ALA A 1 81 ? 12.627 -13.666 -0.859 1.00 98.06 81 ALA A O 1
ATOM 632 N N . ALA A 1 82 ? 13.805 -12.101 -1.916 1.00 97.94 82 ALA A N 1
ATOM 633 C CA . ALA A 1 82 ? 13.814 -11.173 -0.785 1.00 97.94 82 ALA A CA 1
ATOM 634 C C . ALA A 1 82 ? 12.431 -10.540 -0.559 1.00 97.94 82 ALA A C 1
ATOM 636 O O . ALA A 1 82 ? 11.989 -10.466 0.588 1.00 97.94 82 ALA A O 1
ATOM 637 N N . GLN A 1 83 ? 11.732 -10.156 -1.631 1.00 97.75 83 GLN A N 1
ATOM 638 C CA . GLN A 1 83 ? 10.359 -9.650 -1.562 1.00 97.75 83 GLN A CA 1
ATOM 639 C C . GLN A 1 83 ? 9.389 -10.703 -1.018 1.00 97.75 83 GLN A C 1
ATOM 641 O O . GLN A 1 83 ? 8.616 -10.393 -0.118 1.00 97.75 83 GLN A O 1
ATOM 646 N N . GLU A 1 84 ? 9.477 -11.956 -1.473 1.00 98.00 84 GLU A N 1
ATOM 647 C CA . GLU A 1 84 ? 8.651 -13.057 -0.957 1.00 98.00 84 GLU A CA 1
ATOM 648 C C . GLU A 1 84 ? 8.867 -13.283 0.546 1.00 98.00 84 GLU A C 1
ATOM 650 O O . GLU A 1 84 ? 7.907 -13.403 1.308 1.00 98.00 84 GLU A O 1
ATOM 655 N N . ARG A 1 85 ? 10.127 -13.293 1.006 1.00 98.00 85 ARG A N 1
ATOM 656 C CA . ARG A 1 85 ? 10.439 -13.412 2.442 1.00 98.00 85 ARG A CA 1
ATOM 657 C C . ARG A 1 85 ? 9.909 -12.223 3.240 1.00 98.00 85 ARG A C 1
ATOM 659 O O . ARG A 1 85 ? 9.448 -12.406 4.364 1.00 98.00 85 ARG A O 1
ATOM 666 N N . PHE A 1 86 ? 9.978 -11.018 2.678 1.00 97.69 86 PHE A N 1
ATOM 667 C CA . PHE A 1 86 ? 9.446 -9.819 3.315 1.00 97.69 86 PHE A CA 1
ATOM 668 C C . PHE A 1 86 ? 7.919 -9.868 3.423 1.00 97.69 86 PHE A C 1
ATOM 670 O O . PHE A 1 86 ? 7.392 -9.618 4.503 1.00 97.69 86 PHE A O 1
ATOM 677 N N . ALA A 1 87 ? 7.216 -10.260 2.357 1.00 97.56 87 ALA A N 1
ATOM 678 C CA . ALA A 1 87 ? 5.768 -10.460 2.374 1.00 97.56 87 ALA A CA 1
ATOM 679 C C . ALA A 1 87 ? 5.355 -11.464 3.464 1.00 97.56 87 ALA A C 1
ATOM 681 O O . ALA A 1 87 ? 4.550 -11.129 4.329 1.00 97.56 87 ALA A O 1
ATOM 682 N N . GLN A 1 88 ? 6.008 -12.630 3.528 1.00 98.31 88 GLN A N 1
ATOM 683 C CA . GLN A 1 88 ? 5.746 -13.625 4.578 1.00 98.31 88 GLN A CA 1
ATOM 684 C C . GLN A 1 88 ? 5.993 -13.078 5.995 1.00 98.31 88 GLN A C 1
ATOM 686 O O . GLN A 1 88 ? 5.235 -13.363 6.925 1.00 98.31 88 GLN A O 1
ATOM 691 N N . ALA A 1 89 ? 7.052 -12.285 6.183 1.00 98.19 89 ALA A N 1
ATOM 692 C CA . ALA A 1 89 ? 7.333 -11.650 7.467 1.00 98.19 89 ALA A CA 1
ATOM 693 C C . ALA A 1 89 ? 6.260 -10.614 7.840 1.00 98.19 89 ALA A C 1
ATOM 695 O O . ALA A 1 89 ? 5.835 -10.565 8.995 1.00 98.19 89 ALA A O 1
ATOM 696 N N . MET A 1 90 ? 5.792 -9.820 6.875 1.00 97.88 90 MET A N 1
ATOM 697 C CA . MET A 1 90 ? 4.737 -8.828 7.081 1.00 97.88 90 MET A CA 1
ATOM 698 C C . MET A 1 90 ? 3.395 -9.474 7.418 1.00 97.88 90 MET A C 1
ATOM 700 O O . MET A 1 90 ? 2.730 -9.005 8.342 1.00 97.88 90 MET A O 1
ATOM 704 N N . ASP A 1 91 ? 3.038 -10.580 6.766 1.00 98.00 91 ASP A N 1
ATOM 705 C CA . ASP A 1 91 ? 1.843 -11.358 7.110 1.00 98.00 91 ASP A CA 1
ATOM 706 C C . ASP A 1 91 ? 1.922 -11.867 8.550 1.00 98.00 91 ASP A C 1
ATOM 708 O O . ASP A 1 91 ? 0.969 -11.751 9.327 1.00 98.00 91 ASP A O 1
ATOM 712 N N . ARG A 1 92 ? 3.098 -12.366 8.955 1.00 97.50 92 ARG A N 1
ATOM 713 C CA . ARG A 1 92 ? 3.315 -12.834 10.326 1.00 97.50 92 ARG A CA 1
ATOM 714 C C . ARG A 1 92 ? 3.213 -11.700 11.344 1.00 97.50 92 ARG A C 1
ATOM 716 O O . ARG A 1 92 ? 2.610 -11.893 12.397 1.00 97.50 92 ARG A O 1
ATOM 723 N N . ILE A 1 93 ? 3.778 -10.531 11.045 1.00 98.06 93 ILE A N 1
ATOM 724 C CA . ILE A 1 93 ? 3.674 -9.341 11.899 1.00 98.06 93 ILE A CA 1
ATOM 725 C C . ILE A 1 93 ? 2.221 -8.880 12.002 1.00 98.06 93 ILE A C 1
ATOM 727 O O . ILE A 1 93 ? 1.762 -8.606 13.106 1.00 98.06 93 ILE A O 1
ATOM 731 N N . SER A 1 94 ? 1.483 -8.848 10.892 1.00 97.00 94 SER A N 1
ATOM 732 C CA . SER A 1 94 ? 0.068 -8.469 10.874 1.00 97.00 94 SER A CA 1
ATOM 733 C C . SER A 1 94 ? -0.780 -9.406 11.738 1.00 97.00 94 SER A C 1
ATOM 735 O O . SER A 1 94 ? -1.615 -8.946 12.518 1.00 97.00 94 SER A O 1
ATOM 737 N N . ALA A 1 95 ? -0.532 -10.717 11.655 1.00 97.75 95 ALA A N 1
ATOM 738 C CA . ALA A 1 95 ? -1.197 -11.702 12.505 1.00 97.75 95 ALA A CA 1
ATOM 739 C C . ALA A 1 95 ? -0.881 -11.473 13.993 1.00 97.75 95 ALA A C 1
ATOM 741 O O . ALA A 1 95 ? -1.798 -11.408 14.807 1.00 97.75 95 ALA A O 1
ATOM 742 N N . MET A 1 96 ? 0.396 -11.269 14.345 1.00 97.56 96 MET A N 1
ATOM 743 C CA . MET A 1 96 ? 0.798 -10.986 15.730 1.00 97.56 96 MET A CA 1
ATOM 744 C C . MET A 1 96 ? 0.219 -9.667 16.253 1.00 97.56 96 MET A C 1
ATOM 746 O O . MET A 1 96 ? -0.159 -9.589 17.415 1.00 97.56 96 MET A O 1
ATOM 750 N N . GLN A 1 97 ? 0.133 -8.627 15.419 1.00 97.75 97 GLN A N 1
ATOM 751 C CA . GLN A 1 97 ? -0.480 -7.352 15.801 1.00 97.75 97 GLN A CA 1
ATOM 752 C C . GLN A 1 97 ? -1.981 -7.493 16.032 1.00 97.75 97 GLN A C 1
ATOM 754 O O . GLN A 1 97 ? -2.500 -6.922 16.984 1.00 97.75 97 GLN A O 1
ATOM 759 N N . SER A 1 98 ? -2.664 -8.279 15.200 1.00 97.31 98 SER A N 1
ATOM 760 C CA . SER A 1 98 ? -4.092 -8.559 15.375 1.00 97.31 98 SER A CA 1
ATOM 761 C C . SER A 1 98 ? -4.342 -9.323 16.676 1.00 97.31 98 SER A C 1
ATOM 763 O O . SER A 1 98 ? -5.227 -8.961 17.444 1.00 97.31 98 SER A O 1
ATOM 765 N N . GLU A 1 99 ? -3.518 -10.334 16.964 1.00 97.56 99 GLU A N 1
ATOM 766 C CA . GLU A 1 99 ? -3.578 -11.091 18.218 1.00 97.56 99 GLU A CA 1
ATOM 767 C C . GLU A 1 99 ? -3.265 -10.208 19.437 1.00 97.56 99 GLU A C 1
ATOM 769 O O . GLU A 1 99 ? -3.964 -10.276 20.447 1.00 97.56 99 GLU A O 1
ATOM 774 N N . LEU A 1 100 ? -2.264 -9.327 19.333 1.00 97.94 100 LEU A N 1
ATOM 775 C CA . LEU A 1 100 ? -1.923 -8.375 20.389 1.00 97.94 100 LEU A CA 1
ATOM 776 C C . LEU A 1 100 ? -3.067 -7.389 20.656 1.00 97.94 100 LEU A C 1
ATOM 778 O O . LEU A 1 100 ? -3.395 -7.149 21.814 1.00 97.94 100 LEU A O 1
ATOM 782 N N . LEU A 1 101 ? -3.688 -6.841 19.608 1.00 98.06 101 LEU A N 1
ATOM 783 C CA . LEU A 1 101 ? -4.831 -5.935 19.738 1.00 98.06 101 LEU A CA 1
ATOM 784 C C . LEU A 1 101 ? -6.026 -6.636 20.389 1.00 98.06 101 LEU A C 1
ATOM 786 O O . LEU A 1 101 ? -6.592 -6.095 21.333 1.00 98.06 101 LEU A O 1
ATOM 790 N N . ALA A 1 102 ? -6.351 -7.858 19.955 1.00 97.31 102 ALA A N 1
ATOM 791 C CA . ALA A 1 102 ? -7.411 -8.656 20.568 1.00 97.31 102 ALA A CA 1
ATOM 792 C C . ALA A 1 102 ? -7.115 -8.966 22.048 1.00 97.31 102 ALA A C 1
ATOM 794 O O . ALA A 1 102 ? -8.009 -8.914 22.892 1.00 97.31 102 ALA A O 1
ATOM 795 N N . SER A 1 103 ? -5.851 -9.248 22.389 1.00 97.69 103 SER A N 1
ATOM 796 C CA . SER A 1 103 ? -5.433 -9.459 23.778 1.00 97.69 103 SER A CA 1
ATOM 797 C C . SER A 1 103 ? -5.541 -8.190 24.625 1.00 97.69 103 SER A C 1
ATOM 799 O O . SER A 1 103 ? -5.884 -8.279 25.804 1.00 97.69 103 SER A O 1
ATOM 801 N N . GLU A 1 104 ? -5.216 -7.023 24.072 1.00 98.19 104 GLU A N 1
ATOM 802 C CA . GLU A 1 104 ? -5.351 -5.747 24.779 1.00 98.19 104 GLU A CA 1
ATOM 803 C C . GLU A 1 104 ? -6.823 -5.362 24.967 1.00 98.19 104 GLU A C 1
ATOM 805 O O . GLU A 1 104 ? -7.205 -4.959 26.065 1.00 98.19 104 GLU A O 1
ATOM 810 N N . GLU A 1 105 ? -7.670 -5.564 23.956 1.00 97.88 105 GLU A N 1
ATOM 811 C CA . GLU A 1 105 ? -9.119 -5.354 24.058 1.00 97.88 105 GLU A CA 1
ATOM 812 C C . GLU A 1 105 ? -9.734 -6.238 25.151 1.00 97.88 105 GLU A C 1
ATOM 814 O O . GLU A 1 105 ? -10.394 -5.728 26.058 1.00 97.88 105 GLU A O 1
ATOM 819 N N . ALA A 1 106 ? -9.420 -7.538 25.150 1.00 96.25 106 ALA A N 1
ATOM 820 C CA . ALA A 1 106 ? -9.877 -8.466 26.183 1.00 96.25 106 ALA A CA 1
ATOM 821 C C . ALA A 1 106 ? -9.397 -8.063 27.590 1.00 96.25 106 ALA A C 1
ATOM 823 O O . ALA A 1 106 ? -10.122 -8.226 28.575 1.00 96.25 106 ALA A O 1
ATOM 824 N N . ARG A 1 107 ? -8.181 -7.511 27.710 1.00 98.06 107 ARG A N 1
ATOM 825 C CA . ARG A 1 107 ? -7.651 -7.011 28.986 1.00 98.06 107 ARG A CA 1
ATOM 826 C C . ARG A 1 107 ? -8.441 -5.801 29.489 1.00 98.06 107 ARG A C 1
ATOM 828 O O . ARG A 1 107 ? -8.795 -5.767 30.668 1.00 98.06 107 ARG A O 1
ATOM 835 N N . VAL A 1 108 ? -8.735 -4.842 28.611 1.00 98.00 108 VAL A N 1
ATOM 836 C CA . VAL A 1 108 ? -9.531 -3.646 28.939 1.00 98.00 108 VAL A CA 1
ATOM 837 C C . VAL A 1 108 ? -10.969 -4.022 29.304 1.00 98.00 108 VAL A C 1
ATOM 839 O O . VAL A 1 108 ? -11.522 -3.497 30.277 1.00 98.00 108 VAL A O 1
ATOM 842 N N . GLU A 1 109 ? -11.571 -4.964 28.576 1.00 97.50 109 GLU A N 1
ATOM 843 C CA . GLU A 1 109 ? -12.902 -5.487 28.889 1.00 97.50 109 GLU A CA 1
ATOM 844 C C . GLU A 1 109 ? -12.918 -6.168 30.264 1.00 97.50 109 GLU A C 1
ATOM 846 O O . GLU A 1 109 ? -13.807 -5.903 31.077 1.00 97.50 109 GLU A O 1
ATOM 851 N N . PHE A 1 110 ? -11.900 -6.974 30.582 1.00 97.75 110 PHE A N 1
ATOM 852 C CA . PHE A 1 110 ? -11.781 -7.628 31.884 1.00 97.75 110 PHE A CA 1
ATOM 853 C C . PHE A 1 110 ? -11.635 -6.623 33.037 1.00 97.75 110 PHE A C 1
ATOM 855 O O . PHE A 1 110 ? -12.282 -6.776 34.075 1.00 97.75 110 PHE A O 1
ATOM 862 N N . GLU A 1 111 ? -10.828 -5.572 32.867 1.00 97.56 111 GLU A N 1
ATOM 863 C CA . GLU A 1 111 ? -10.662 -4.510 33.869 1.00 97.56 111 GLU A CA 1
ATOM 864 C C . GLU A 1 111 ? -11.976 -3.745 34.112 1.00 97.56 111 GLU A C 1
ATOM 866 O O . GLU A 1 111 ? -12.384 -3.508 35.259 1.00 97.56 111 GLU A O 1
ATOM 871 N N . THR A 1 112 ? -12.693 -3.433 33.031 1.00 97.50 112 THR A N 1
ATOM 872 C CA . THR A 1 112 ? -14.006 -2.779 33.089 1.00 97.50 112 THR A CA 1
ATOM 873 C C . THR A 1 112 ? -15.040 -3.684 33.765 1.00 97.50 112 THR A C 1
ATOM 875 O O . THR A 1 112 ? -15.769 -3.249 34.664 1.00 97.50 112 THR A O 1
ATOM 878 N N . GLY A 1 113 ? -15.066 -4.967 33.395 1.00 97.62 113 GLY A N 1
ATOM 879 C CA . GLY A 1 113 ? -15.931 -5.986 33.982 1.00 97.62 113 GLY A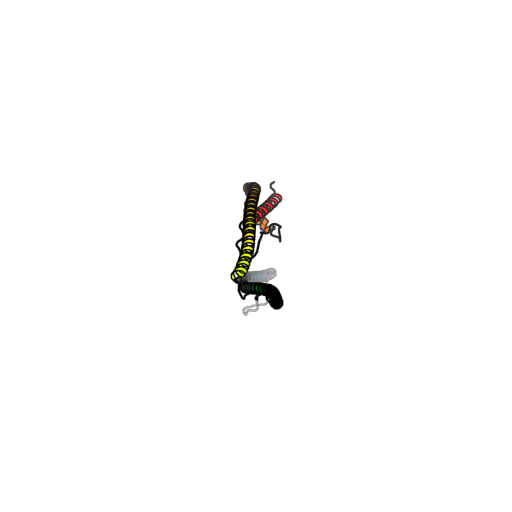 CA 1
ATOM 880 C C . GLY A 1 113 ? -15.677 -6.173 35.477 1.00 97.62 113 GLY A C 1
ATOM 881 O O . GLY A 1 113 ? -16.624 -6.193 36.266 1.00 97.62 113 GLY A O 1
ATOM 882 N N . LEU A 1 114 ? -14.411 -6.218 35.900 1.00 98.00 114 LEU A N 1
ATOM 883 C CA . LEU A 1 114 ? -14.040 -6.317 37.311 1.00 98.00 114 LEU A CA 1
ATOM 884 C C . LEU A 1 114 ? -14.513 -5.094 38.103 1.00 98.00 114 LEU A C 1
ATOM 886 O O . LEU A 1 114 ? -15.079 -5.249 39.186 1.00 98.00 114 LEU A O 1
ATOM 890 N N . THR A 1 115 ? -14.350 -3.892 37.551 1.00 97.56 115 THR A N 1
ATOM 891 C CA . THR A 1 115 ? -14.823 -2.650 38.180 1.00 97.56 115 THR A CA 1
ATOM 892 C C . THR A 1 115 ? -16.346 -2.652 38.341 1.00 97.56 115 THR A C 1
ATOM 894 O O . THR A 1 115 ? -16.872 -2.314 39.407 1.00 97.56 115 THR A O 1
ATOM 897 N N . ALA A 1 116 ? -17.078 -3.098 37.316 1.00 97.50 116 ALA A N 1
ATOM 898 C CA . ALA A 1 116 ? -18.531 -3.231 37.376 1.00 97.50 116 ALA A CA 1
ATOM 899 C C . ALA A 1 116 ? -18.976 -4.273 38.420 1.00 97.50 116 ALA A C 1
ATOM 901 O O . ALA A 1 116 ? -19.912 -4.015 39.184 1.00 97.50 116 ALA A O 1
ATOM 902 N N . ILE A 1 117 ? -18.290 -5.421 38.500 1.00 97.00 117 ILE A N 1
ATOM 903 C CA . ILE A 1 117 ? -18.545 -6.465 39.505 1.00 97.00 117 ILE A CA 1
ATOM 904 C C . ILE A 1 117 ? -18.283 -5.931 40.915 1.00 97.00 117 ILE A C 1
ATOM 906 O O . ILE A 1 117 ? -19.126 -6.110 41.791 1.00 97.00 117 ILE A O 1
ATOM 910 N N . GLN A 1 118 ? -17.164 -5.238 41.139 1.00 96.75 118 GLN A N 1
ATOM 911 C CA . GLN A 1 118 ? -16.834 -4.647 42.438 1.00 96.75 118 GLN A CA 1
ATOM 912 C C . GLN A 1 118 ? -17.895 -3.635 42.882 1.00 96.75 118 GLN A C 1
ATOM 914 O O . GLN A 1 118 ? -18.356 -3.690 44.022 1.00 96.75 118 GLN A O 1
ATOM 919 N N . LYS A 1 119 ? -18.350 -2.762 41.974 1.00 96.88 119 LYS A N 1
ATOM 920 C CA . LYS A 1 119 ? -19.419 -1.795 42.261 1.00 96.88 119 LYS A CA 1
ATOM 921 C C . LYS A 1 119 ? -20.736 -2.489 42.617 1.00 96.88 119 LYS A C 1
ATOM 923 O O . LYS A 1 119 ? -21.375 -2.115 43.601 1.00 96.88 119 LYS A O 1
ATOM 928 N N . LYS A 1 120 ? -21.134 -3.511 41.849 1.00 94.94 120 LYS A N 1
ATOM 929 C CA . LYS A 1 120 ? -22.347 -4.299 42.121 1.00 94.94 120 LYS A CA 1
ATOM 930 C C . LYS A 1 120 ? -22.253 -5.048 43.451 1.00 94.94 120 LYS A C 1
ATOM 932 O O . LYS A 1 120 ? -23.216 -5.040 44.209 1.00 94.94 120 LYS A O 1
ATOM 937 N N . LEU A 1 121 ? -21.101 -5.646 43.760 1.00 96.88 121 LEU A N 1
ATOM 938 C CA . LEU A 1 121 ? -20.865 -6.324 45.033 1.00 96.88 121 LEU A CA 1
ATOM 939 C C . LEU A 1 121 ? -20.953 -5.344 46.208 1.00 96.88 121 LEU A C 1
ATOM 941 O O . LEU A 1 121 ? -21.603 -5.652 47.201 1.00 96.88 121 LEU A O 1
ATOM 945 N N . GLY A 1 122 ? -20.356 -4.154 46.080 1.00 95.31 122 GLY A N 1
ATOM 946 C CA . GLY A 1 122 ? -20.453 -3.098 47.088 1.00 95.31 122 GLY A CA 1
ATOM 947 C C . GLY A 1 122 ? -21.900 -2.679 47.350 1.00 95.31 122 GLY A C 1
ATOM 948 O O . GLY A 1 122 ? -22.337 -2.675 48.498 1.00 95.31 122 GLY A O 1
ATOM 949 N N . ALA A 1 123 ? -22.672 -2.420 46.292 1.00 95.44 123 ALA A N 1
ATOM 950 C CA . ALA A 1 123 ? -24.093 -2.093 46.411 1.00 95.44 123 ALA A CA 1
ATOM 951 C C . ALA A 1 123 ? -24.908 -3.233 47.052 1.00 95.44 123 ALA A C 1
ATOM 953 O O . ALA A 1 123 ? -25.743 -2.982 47.915 1.00 95.44 123 ALA A O 1
ATOM 954 N N . ALA A 1 124 ? -24.635 -4.489 46.681 1.00 94.88 124 ALA A N 1
ATOM 955 C CA . ALA A 1 124 ? -25.306 -5.653 47.257 1.00 94.88 124 ALA A CA 1
ATOM 956 C C . ALA A 1 124 ? -24.986 -5.844 48.749 1.00 94.88 124 ALA A C 1
ATOM 958 O O . ALA A 1 124 ? -25.858 -6.247 49.516 1.00 94.88 124 ALA A O 1
ATOM 959 N N . VAL A 1 125 ? -23.752 -5.550 49.175 1.00 96.75 125 VAL A N 1
ATOM 960 C CA . VAL A 1 125 ? -23.357 -5.589 50.592 1.00 96.75 125 VAL A CA 1
ATOM 961 C C . VAL A 1 125 ? -24.084 -4.508 51.387 1.00 96.75 125 VAL A C 1
ATOM 963 O O . VAL A 1 125 ? -24.645 -4.829 52.429 1.00 96.75 125 VAL A O 1
ATOM 966 N N . VAL A 1 126 ? -24.141 -3.274 50.876 1.00 96.69 126 VAL A N 1
ATOM 967 C CA . VAL A 1 126 ? -24.879 -2.176 51.526 1.00 96.69 126 VAL A CA 1
ATOM 968 C C . VAL A 1 126 ? -26.363 -2.519 51.647 1.00 96.69 126 VAL A C 1
ATOM 970 O O . VAL A 1 126 ? -26.898 -2.487 52.747 1.00 96.69 126 VAL A O 1
ATOM 973 N N . ALA A 1 127 ? -27.003 -2.955 50.558 1.00 93.25 127 ALA A N 1
ATOM 974 C CA . ALA A 1 127 ? -28.413 -3.347 50.578 1.00 93.25 127 ALA A CA 1
ATOM 975 C C . ALA A 1 127 ? -28.692 -4.509 51.552 1.00 93.25 127 ALA A C 1
ATOM 977 O O . ALA A 1 127 ? -29.727 -4.542 52.215 1.00 93.25 127 ALA A O 1
ATOM 978 N N . ARG A 1 128 ? -27.762 -5.469 51.668 1.00 95.06 128 ARG A N 1
ATOM 979 C CA . ARG A 1 128 ? -27.850 -6.560 52.649 1.00 95.06 128 ARG A CA 1
ATOM 980 C C . ARG A 1 128 ? -27.776 -6.034 54.080 1.00 95.06 128 ARG A C 1
ATOM 982 O O . ARG A 1 128 ? -28.507 -6.531 54.932 1.00 95.06 128 ARG A O 1
ATOM 989 N N . ASP A 1 129 ? -26.861 -5.112 54.353 1.00 95.31 129 ASP A N 1
ATOM 990 C CA . ASP A 1 129 ? -26.663 -4.578 55.699 1.00 95.31 129 ASP A CA 1
ATOM 991 C C . ASP A 1 129 ? -27.843 -3.682 56.106 1.00 95.31 129 ASP A C 1
ATOM 993 O O . ASP A 1 129 ? -28.392 -3.881 57.184 1.00 95.31 129 ASP A O 1
ATOM 997 N N . GLU A 1 130 ? -28.367 -2.854 55.198 1.00 94.25 130 GLU A N 1
ATOM 998 C CA . GLU A 1 130 ? -29.618 -2.108 55.409 1.00 94.25 130 GLU A CA 1
ATOM 999 C C . GLU A 1 130 ? -30.813 -3.034 55.686 1.00 94.25 130 GLU A C 1
ATOM 1001 O O . GLU A 1 130 ? -31.596 -2.784 56.601 1.00 94.25 130 GLU A O 1
ATOM 1006 N N . ALA A 1 131 ? -30.950 -4.138 54.941 1.00 91.94 131 ALA A N 1
ATOM 1007 C CA . ALA A 1 131 ? -32.016 -5.113 55.176 1.00 91.94 131 ALA A CA 1
ATOM 1008 C C . ALA A 1 131 ? -31.885 -5.820 56.539 1.00 91.94 131 ALA A C 1
ATOM 1010 O O . ALA A 1 131 ? -32.894 -6.171 57.153 1.00 91.94 131 ALA A O 1
ATOM 1011 N N . ARG A 1 132 ? -30.654 -6.033 57.027 1.00 92.31 132 ARG A N 1
ATOM 1012 C CA . ARG A 1 132 ? -30.397 -6.594 58.364 1.00 92.31 132 ARG A CA 1
ATOM 1013 C C . ARG A 1 132 ? -30.726 -5.599 59.465 1.00 92.31 132 ARG A C 1
ATOM 1015 O O . ARG A 1 132 ? -31.407 -5.982 60.408 1.00 92.31 132 ARG A O 1
ATOM 1022 N N . ASP A 1 133 ? -30.322 -4.343 59.311 1.00 93.31 133 ASP A N 1
ATOM 1023 C CA . ASP A 1 133 ? -30.632 -3.285 60.274 1.00 93.31 133 ASP A CA 1
ATOM 1024 C C . ASP A 1 133 ? -32.150 -3.068 60.384 1.00 93.31 133 ASP A C 1
ATOM 1026 O O . ASP A 1 133 ? -32.689 -2.949 61.485 1.00 93.31 133 ASP A O 1
ATOM 1030 N N . GLN A 1 134 ? -32.865 -3.097 59.253 1.00 91.25 134 GLN A N 1
ATOM 1031 C CA . GLN A 1 134 ? -34.331 -3.061 59.231 1.00 91.25 134 GLN A CA 1
ATOM 1032 C C . GLN A 1 134 ? -34.945 -4.265 59.956 1.00 91.25 134 GLN A C 1
ATOM 1034 O O . GLN A 1 134 ? -35.879 -4.095 60.739 1.00 91.25 134 GLN A O 1
ATOM 1039 N N . LEU A 1 135 ? -34.421 -5.475 59.730 1.00 89.88 135 LEU A N 1
ATOM 1040 C CA . LEU A 1 135 ? -34.887 -6.681 60.418 1.00 89.88 135 LEU A CA 1
ATOM 1041 C C . LEU A 1 135 ? -34.684 -6.572 61.936 1.00 89.88 135 LEU A C 1
ATOM 1043 O O . LEU A 1 135 ? -35.603 -6.865 62.699 1.00 89.88 135 LEU A O 1
ATOM 1047 N N . ASP A 1 136 ? -33.506 -6.133 62.375 1.00 90.12 136 ASP A N 1
ATOM 1048 C CA . ASP A 1 136 ? -33.180 -5.984 63.793 1.00 90.12 136 ASP A CA 1
ATOM 1049 C C . ASP A 1 136 ? -34.054 -4.918 64.469 1.00 90.12 136 ASP A C 1
ATOM 1051 O O . ASP A 1 136 ? -34.544 -5.145 65.579 1.00 90.12 136 ASP A O 1
ATOM 1055 N N . ALA A 1 137 ? -34.321 -3.797 63.789 1.00 87.25 137 ALA A N 1
ATOM 1056 C CA . ALA A 1 137 ? -35.235 -2.761 64.269 1.00 87.25 137 ALA A CA 1
ATOM 1057 C C . ALA A 1 137 ? -36.661 -3.304 64.462 1.00 87.25 137 ALA A C 1
ATOM 1059 O O . ALA A 1 137 ? -37.258 -3.132 65.525 1.00 87.25 137 ALA A O 1
ATOM 1060 N N . VAL A 1 138 ? -37.173 -4.037 63.471 1.00 84.94 138 VAL A N 1
ATOM 1061 C CA . VAL A 1 138 ? -38.501 -4.660 63.522 1.00 84.94 138 VAL A CA 1
ATOM 1062 C C . VAL A 1 138 ? -38.591 -5.716 64.637 1.00 84.94 138 VAL A C 1
ATOM 1064 O O . VAL A 1 138 ? -39.592 -5.796 65.353 1.00 84.94 138 VAL A O 1
ATOM 1067 N N . LEU A 1 139 ? -37.541 -6.521 64.836 1.00 82.81 139 LEU A N 1
ATOM 1068 C CA . LEU A 1 139 ? -37.474 -7.498 65.928 1.00 82.81 139 LEU A CA 1
ATOM 1069 C C . LEU A 1 139 ? -37.417 -6.830 67.312 1.00 82.81 139 LEU A C 1
ATOM 1071 O O . LEU A 1 139 ? -37.960 -7.380 68.274 1.00 82.81 139 LEU A O 1
ATOM 1075 N N . ALA A 1 140 ? -36.754 -5.678 67.436 1.00 83.00 140 ALA A N 1
ATOM 1076 C CA . ALA A 1 140 ? -36.707 -4.905 68.675 1.00 83.00 140 ALA A CA 1
ATOM 1077 C C . ALA A 1 140 ? -38.080 -4.303 69.021 1.00 83.00 140 ALA A C 1
ATOM 1079 O O . ALA A 1 140 ? -38.540 -4.458 70.153 1.00 83.00 140 ALA A O 1
ATOM 1080 N N . GLU A 1 141 ? -38.769 -3.715 68.040 1.00 80.19 141 GLU A N 1
ATOM 1081 C CA . GLU A 1 141 ? -40.116 -3.151 68.208 1.00 80.19 141 GLU A CA 1
ATOM 1082 C C . GLU A 1 141 ? -41.144 -4.221 68.618 1.00 80.19 141 GLU A C 1
ATOM 1084 O O . GLU A 1 141 ? -41.929 -4.016 69.549 1.00 80.19 141 GLU A O 1
ATOM 1089 N N . ALA A 1 142 ? -41.089 -5.409 68.002 1.00 75.69 142 ALA A N 1
ATOM 1090 C CA . ALA A 1 142 ? -41.942 -6.544 68.368 1.00 75.69 142 ALA A CA 1
ATOM 1091 C C . ALA A 1 142 ? -41.713 -7.026 69.817 1.00 75.69 142 ALA A C 1
ATOM 1093 O O . ALA A 1 142 ? -42.656 -7.430 70.500 1.00 75.69 142 ALA A O 1
ATOM 1094 N N . ARG A 1 143 ? -40.472 -6.957 70.327 1.00 77.50 143 ARG A N 1
ATOM 1095 C CA . ARG A 1 143 ? -40.147 -7.331 71.718 1.00 77.50 143 ARG A CA 1
ATOM 1096 C C . ARG A 1 143 ? -40.681 -6.336 72.747 1.00 77.50 143 ARG A C 1
ATOM 1098 O O . ARG A 1 143 ? -41.094 -6.772 73.818 1.00 77.50 143 ARG A O 1
ATOM 1105 N N . GLU A 1 144 ? -40.669 -5.036 72.452 1.00 76.06 144 GLU A N 1
ATOM 1106 C CA . GLU A 1 144 ? -41.171 -4.003 73.375 1.00 76.06 144 GLU A CA 1
ATOM 1107 C C . GLU A 1 144 ? -42.699 -3.944 73.428 1.00 76.06 144 GLU A C 1
ATOM 1109 O O . GLU A 1 144 ? -43.283 -3.776 74.498 1.00 76.06 144 GLU A O 1
ATOM 1114 N N . THR A 1 145 ? -43.360 -4.102 72.285 1.00 71.62 145 THR A N 1
ATOM 1115 C CA . THR A 1 145 ? -44.822 -3.983 72.185 1.00 71.62 145 THR A CA 1
ATOM 1116 C C . THR A 1 145 ? -45.561 -5.275 72.538 1.00 71.62 145 THR A C 1
ATOM 1118 O O . THR A 1 145 ? -46.784 -5.264 72.679 1.00 71.62 145 THR A O 1
ATOM 1121 N N . GLY A 1 146 ? -44.844 -6.399 72.674 1.00 62.88 146 GLY A N 1
ATOM 1122 C CA . GLY A 1 146 ? -45.449 -7.730 72.779 1.00 62.88 146 GLY A CA 1
ATOM 1123 C C . GLY A 1 146 ? -46.234 -8.124 71.523 1.00 62.88 146 GLY A C 1
ATOM 1124 O O . GLY A 1 146 ? -47.006 -9.085 71.559 1.00 62.88 146 GLY A O 1
ATOM 1125 N N . ALA A 1 147 ? -46.066 -7.372 70.430 1.00 58.88 147 ALA A N 1
ATOM 1126 C CA . ALA A 1 147 ? -46.675 -7.663 69.149 1.00 58.88 147 ALA A CA 1
ATOM 1127 C C . ALA A 1 147 ? -46.087 -8.972 68.591 1.00 58.88 147 ALA A C 1
ATOM 1129 O O . ALA A 1 147 ? -44.894 -9.240 68.775 1.00 58.88 147 ALA A O 1
ATOM 1130 N N . PRO A 1 148 ? -46.895 -9.809 67.915 1.00 53.81 148 PRO A N 1
ATOM 1131 C CA . PRO A 1 148 ? -46.387 -11.009 67.266 1.00 53.81 148 PRO A CA 1
ATOM 1132 C C . PRO A 1 148 ? -45.218 -10.643 66.349 1.00 53.81 148 PRO A C 1
ATOM 1134 O O . PRO A 1 148 ? -45.323 -9.706 65.558 1.00 53.81 148 PRO A O 1
ATOM 1137 N N . LEU A 1 149 ? -44.107 -11.379 66.462 1.00 55.97 149 LEU A N 1
ATOM 1138 C CA . LEU A 1 149 ? -42.970 -11.255 65.547 1.00 55.97 149 LEU A CA 1
ATOM 1139 C C . LEU A 1 149 ? -43.499 -11.277 64.103 1.00 55.97 149 LEU A C 1
ATOM 1141 O O . LEU A 1 149 ? -44.274 -12.184 63.773 1.00 55.97 149 LEU A O 1
ATOM 1145 N N . PRO A 1 150 ? -43.105 -10.333 63.233 1.00 51.00 150 PRO A N 1
ATOM 1146 C CA . PRO A 1 150 ? -43.530 -10.376 61.844 1.00 51.00 150 PRO A CA 1
ATOM 1147 C C . PRO A 1 150 ? -43.017 -11.675 61.219 1.00 51.00 150 PRO A C 1
ATOM 1149 O O . PRO A 1 150 ? -41.817 -11.950 61.195 1.00 51.00 150 PRO A O 1
ATOM 1152 N N . GLY A 1 151 ? -43.965 -12.516 60.804 1.00 51.78 151 GLY A N 1
ATOM 1153 C CA . GLY A 1 151 ? -43.738 -13.891 60.360 1.00 51.78 151 GLY A CA 1
ATOM 1154 C C . GLY A 1 151 ? -44.367 -14.983 61.234 1.00 51.78 151 GLY A C 1
ATOM 1155 O O . GLY A 1 151 ? -44.317 -16.142 60.827 1.00 51.78 151 GLY A O 1
ATOM 1156 N N . ALA A 1 152 ? -44.968 -14.652 62.387 1.00 53.12 152 ALA A N 1
ATOM 1157 C CA . ALA A 1 152 ? -45.695 -15.631 63.202 1.00 53.12 152 ALA A CA 1
ATOM 1158 C C . ALA A 1 152 ? -47.080 -15.985 62.630 1.00 53.12 152 ALA A C 1
ATOM 1160 O O . ALA A 1 152 ? -47.454 -17.147 62.711 1.00 53.12 152 ALA A O 1
ATOM 1161 N N . ASP A 1 153 ? -47.782 -15.041 61.987 1.00 49.06 153 ASP A N 1
ATOM 1162 C CA . ASP A 1 153 ? -49.089 -15.311 61.354 1.00 49.06 153 ASP A CA 1
ATOM 1163 C C . ASP A 1 153 ? -49.308 -14.635 59.988 1.00 49.06 153 ASP A C 1
ATOM 1165 O O . ASP A 1 153 ? -50.328 -14.873 59.348 1.00 49.06 153 ASP A O 1
ATOM 1169 N N . ASP A 1 154 ? -48.349 -13.859 59.477 1.00 49.53 154 ASP A N 1
ATOM 1170 C CA . ASP A 1 154 ? -48.469 -13.258 58.146 1.00 49.53 154 ASP A CA 1
ATOM 1171 C C . ASP A 1 154 ? -47.093 -13.232 57.474 1.00 49.53 154 ASP A C 1
ATOM 1173 O O . ASP A 1 154 ? -46.239 -12.393 57.764 1.00 49.53 154 ASP A O 1
ATOM 1177 N N . ARG A 1 155 ? -46.821 -14.233 56.628 1.00 50.66 155 ARG A N 1
ATOM 1178 C CA . ARG A 1 155 ? -45.774 -14.114 55.608 1.00 50.66 155 ARG A CA 1
ATOM 1179 C C . ARG A 1 155 ? -46.399 -13.295 54.479 1.00 50.66 155 ARG A C 1
ATOM 1181 O O . ARG A 1 155 ? -47.186 -13.884 53.736 1.00 50.66 155 ARG A O 1
ATOM 1188 N N . PRO A 1 156 ? -45.983 -12.041 54.223 1.00 50.59 156 PRO A N 1
ATOM 1189 C CA . PRO A 1 156 ? -45.994 -11.593 52.845 1.00 50.59 156 PRO A CA 1
ATOM 1190 C C . PRO A 1 156 ? -45.051 -12.560 52.139 1.00 50.59 156 PRO A C 1
ATOM 1192 O O . PRO A 1 156 ? -43.861 -12.648 52.457 1.00 50.59 156 PRO A O 1
ATOM 1195 N N . THR A 1 157 ? -45.607 -13.437 51.309 1.00 54.91 157 THR A N 1
ATOM 1196 C CA . THR A 1 157 ? -44.806 -14.438 50.616 1.00 54.91 157 THR A CA 1
ATOM 1197 C C . THR A 1 157 ? -43.677 -13.700 49.905 1.00 54.91 157 THR A C 1
ATOM 1199 O O . THR A 1 157 ? -43.938 -12.736 49.194 1.00 54.91 157 THR A O 1
ATOM 1202 N N . GLY A 1 158 ? -42.418 -14.121 50.072 1.00 56.38 158 GLY A N 1
ATOM 1203 C CA . GLY A 1 158 ? -41.283 -13.529 49.341 1.00 56.38 158 GLY A CA 1
ATOM 1204 C C . GLY A 1 158 ? -41.480 -13.511 47.813 1.00 56.38 158 GLY A C 1
ATOM 1205 O O . GLY A 1 158 ? -40.721 -12.860 47.098 1.00 56.38 158 GLY A O 1
ATOM 1206 N N . ALA A 1 159 ? -42.524 -14.186 47.321 1.00 60.56 159 ALA A N 1
ATOM 1207 C CA . ALA A 1 159 ? -43.094 -14.045 45.994 1.00 60.56 159 ALA A CA 1
ATOM 1208 C C . ALA A 1 159 ? -43.469 -12.593 45.632 1.00 60.56 159 ALA A C 1
ATOM 1210 O O . ALA A 1 159 ? -43.096 -12.170 44.552 1.00 60.56 159 ALA A O 1
ATOM 1211 N N . ASP A 1 160 ? -44.095 -11.787 46.496 1.00 69.81 160 ASP A N 1
ATOM 1212 C CA . ASP A 1 160 ? -44.527 -10.430 46.099 1.00 69.81 160 ASP A CA 1
ATOM 1213 C C . ASP A 1 160 ? -43.343 -9.471 45.908 1.00 69.81 160 ASP A C 1
ATOM 1215 O O . ASP A 1 160 ? -43.279 -8.735 44.924 1.00 69.81 160 ASP A O 1
ATOM 1219 N N . ALA A 1 161 ? -42.346 -9.530 46.796 1.00 71.75 161 ALA A N 1
ATOM 1220 C CA . ALA A 1 161 ? -41.125 -8.730 46.672 1.00 71.75 161 ALA A CA 1
ATOM 1221 C C . ALA A 1 161 ? -40.257 -9.170 45.478 1.00 71.75 161 ALA A C 1
ATOM 1223 O O . ALA A 1 161 ? -39.675 -8.336 44.784 1.00 71.75 161 ALA A O 1
ATOM 1224 N N . SER A 1 162 ? -40.185 -10.477 45.206 1.00 76.31 162 SER A N 1
ATOM 1225 C CA . SER A 1 162 ? -39.471 -10.994 44.031 1.00 76.31 162 SER A CA 1
ATOM 1226 C C . SER A 1 162 ? -40.208 -10.693 42.725 1.00 76.31 162 SER A C 1
ATOM 1228 O O . SER A 1 162 ? -39.561 -10.332 41.746 1.00 76.31 162 SER A O 1
ATOM 1230 N N . VAL A 1 163 ? -41.543 -10.741 42.708 1.00 83.81 163 VAL A N 1
ATOM 1231 C CA . VAL A 1 163 ? -42.364 -10.305 41.569 1.00 83.81 163 VAL A CA 1
ATOM 1232 C C . VAL A 1 163 ? -42.195 -8.806 41.330 1.00 83.81 163 VAL A C 1
ATOM 1234 O O . VAL A 1 163 ? -42.005 -8.406 40.184 1.00 83.81 163 VAL A O 1
ATOM 1237 N N . ALA A 1 164 ? -42.171 -7.976 42.376 1.00 81.44 164 ALA A N 1
ATOM 1238 C CA . ALA A 1 164 ? -41.908 -6.543 42.245 1.00 81.44 164 ALA A CA 1
ATOM 1239 C C . ALA A 1 164 ? -40.511 -6.264 41.659 1.00 81.44 164 ALA A C 1
ATOM 1241 O O . ALA A 1 164 ? -40.381 -5.471 40.728 1.00 81.44 164 ALA A O 1
ATOM 1242 N N . PHE A 1 165 ? -39.477 -6.967 42.133 1.00 82.81 165 PHE A N 1
ATOM 1243 C CA . PHE A 1 165 ? -38.118 -6.859 41.591 1.00 82.81 165 PHE A CA 1
ATOM 1244 C C . PHE A 1 165 ? -38.037 -7.291 40.119 1.00 82.81 165 PHE A C 1
ATOM 1246 O O . PHE A 1 165 ? -37.459 -6.581 39.299 1.00 82.81 165 PHE A O 1
ATOM 1253 N N . LEU A 1 166 ? -38.641 -8.431 39.765 1.00 87.75 166 LEU A N 1
ATOM 1254 C CA . LEU A 1 166 ? -38.678 -8.916 38.383 1.00 87.75 166 LEU A CA 1
ATOM 1255 C C . LEU A 1 166 ? -39.452 -7.962 37.470 1.00 87.75 166 LEU A C 1
ATOM 1257 O O . LEU A 1 166 ? -39.040 -7.746 36.336 1.00 87.75 166 LEU A O 1
ATOM 1261 N N . THR A 1 167 ? -40.532 -7.359 37.968 1.00 90.25 167 THR A N 1
ATOM 1262 C CA . THR A 1 167 ? -41.320 -6.374 37.216 1.00 90.25 167 THR A CA 1
ATOM 1263 C C . THR A 1 167 ? -40.502 -5.110 36.952 1.00 90.25 167 THR A C 1
ATOM 1265 O O . THR A 1 167 ? -40.433 -4.671 35.809 1.00 90.25 167 THR A O 1
ATOM 1268 N N . ALA A 1 168 ? -39.791 -4.587 37.957 1.00 88.50 168 ALA A N 1
ATOM 1269 C CA . ALA A 1 168 ? -38.906 -3.432 37.788 1.00 88.50 168 ALA A CA 1
ATOM 1270 C C . ALA A 1 168 ? -37.718 -3.726 36.847 1.00 88.50 168 ALA A C 1
ATOM 1272 O O . ALA A 1 168 ? -37.332 -2.886 36.030 1.00 88.50 168 ALA A O 1
ATOM 1273 N N . ALA A 1 169 ? -37.151 -4.935 36.920 1.00 90.25 169 ALA A N 1
ATOM 1274 C CA . ALA A 1 169 ? -36.085 -5.370 36.020 1.00 90.25 169 ALA A CA 1
ATOM 1275 C C . ALA A 1 169 ? -36.582 -5.518 34.570 1.00 90.25 169 ALA A C 1
ATOM 1277 O O . ALA A 1 169 ? -35.880 -5.120 33.640 1.00 90.25 169 ALA A O 1
ATOM 1278 N N . LEU A 1 170 ? -37.795 -6.046 34.371 1.00 93.44 170 LEU A N 1
ATOM 1279 C CA . LEU A 1 170 ? -38.437 -6.148 33.058 1.00 93.44 170 LEU A CA 1
ATOM 1280 C C . LEU A 1 170 ? -38.780 -4.774 32.483 1.00 93.44 170 LEU A C 1
ATOM 1282 O O . LEU A 1 170 ? -38.555 -4.560 31.298 1.00 93.44 170 LEU A O 1
ATOM 1286 N N . GLU A 1 171 ? -39.268 -3.845 33.302 1.00 92.94 171 GLU A N 1
ATOM 1287 C CA . GLU A 1 171 ? -39.548 -2.467 32.889 1.00 92.94 171 GLU A CA 1
ATOM 1288 C C . GLU A 1 171 ? -38.265 -1.748 32.446 1.00 92.94 171 GLU A C 1
ATOM 1290 O O . GLU A 1 171 ? -38.223 -1.170 31.361 1.00 92.94 171 GLU A O 1
ATOM 1295 N N . THR A 1 172 ? -37.183 -1.883 33.221 1.00 92.62 172 THR A N 1
ATOM 1296 C CA . THR A 1 172 ? -35.860 -1.342 32.860 1.00 92.62 172 THR A CA 1
ATOM 1297 C C . THR A 1 172 ? -35.343 -1.962 31.561 1.00 92.62 172 THR A C 1
ATOM 1299 O O . THR A 1 172 ? -34.935 -1.245 30.653 1.00 92.62 172 THR A O 1
ATOM 1302 N N . THR A 1 173 ? -35.422 -3.291 31.429 1.00 92.38 173 THR A N 1
ATOM 1303 C CA . THR A 1 173 ? -34.968 -4.005 30.224 1.00 92.38 173 THR A CA 1
ATOM 1304 C C . THR A 1 173 ? -35.797 -3.621 28.996 1.00 92.38 173 THR A C 1
ATOM 1306 O O . THR A 1 173 ? -35.256 -3.490 27.901 1.00 92.38 173 THR A O 1
ATOM 1309 N N . ALA A 1 174 ? -37.110 -3.432 29.155 1.00 93.44 174 ALA A N 1
ATOM 1310 C CA . ALA A 1 174 ? -37.986 -2.981 28.080 1.00 93.44 174 ALA A CA 1
ATOM 1311 C C . ALA A 1 174 ? -37.622 -1.560 27.629 1.00 93.44 174 ALA A C 1
ATOM 1313 O O . ALA A 1 174 ? -37.478 -1.334 26.431 1.00 93.44 174 ALA A O 1
ATOM 1314 N N . ALA A 1 175 ? -37.382 -0.643 28.572 1.00 93.38 175 ALA A N 1
ATOM 1315 C CA . ALA A 1 175 ? -36.946 0.718 28.268 1.00 93.38 175 ALA A CA 1
ATOM 1316 C C . ALA A 1 175 ? -35.577 0.750 27.563 1.00 93.38 175 ALA A C 1
ATOM 1318 O O . ALA A 1 175 ? -35.407 1.460 26.572 1.00 93.38 175 ALA A O 1
ATOM 1319 N N . GLU A 1 176 ? -34.610 -0.050 28.025 1.00 93.62 176 GLU A N 1
ATOM 1320 C CA . GLU A 1 176 ? -33.302 -0.187 27.372 1.00 93.62 176 GLU A CA 1
ATOM 1321 C C . GLU A 1 176 ? -33.442 -0.754 25.955 1.00 93.62 176 GLU A C 1
ATOM 1323 O O . GLU A 1 176 ? -32.872 -0.207 25.010 1.00 93.62 176 GLU A O 1
ATOM 1328 N N . ARG A 1 177 ? -34.237 -1.817 25.781 1.00 94.81 177 ARG A N 1
ATOM 1329 C CA . ARG A 1 177 ? -34.511 -2.421 24.470 1.00 94.81 177 ARG A CA 1
ATOM 1330 C C . ARG A 1 177 ? -35.125 -1.410 23.508 1.00 94.81 177 ARG A C 1
ATOM 1332 O O . ARG A 1 177 ? -34.696 -1.345 22.359 1.00 94.81 177 ARG A O 1
ATOM 1339 N N . ASP A 1 178 ? -36.107 -0.638 23.960 1.00 95.50 178 ASP A N 1
ATOM 1340 C CA . ASP A 1 178 ? -36.792 0.341 23.118 1.00 95.50 178 ASP A CA 1
ATOM 1341 C C . ASP A 1 178 ? -35.834 1.480 22.719 1.00 95.50 178 ASP A C 1
ATOM 1343 O O . ASP A 1 178 ? -35.769 1.841 21.545 1.00 95.50 178 ASP A O 1
ATOM 1347 N N . ALA A 1 179 ? -34.981 1.944 23.640 1.00 94.06 179 ALA A N 1
ATOM 1348 C CA . ALA A 1 179 ? -33.929 2.918 23.338 1.00 94.06 179 ALA A CA 1
ATOM 1349 C C . ALA A 1 179 ? -32.855 2.371 22.374 1.00 94.06 179 ALA A C 1
ATOM 1351 O O . ALA A 1 179 ? -32.297 3.113 21.563 1.00 94.06 179 ALA A O 1
ATOM 1352 N N . HIS A 1 180 ? -32.532 1.076 22.452 1.00 92.25 180 HIS A N 1
ATOM 1353 C CA . HIS A 1 180 ? -31.638 0.423 21.495 1.00 92.25 180 HIS A CA 1
ATOM 1354 C C . HIS A 1 180 ? -32.279 0.281 20.113 1.00 92.25 180 HIS A C 1
ATOM 1356 O O . HIS A 1 180 ? -31.595 0.500 19.116 1.00 92.25 180 HIS A O 1
ATOM 1362 N N . ALA A 1 181 ? -33.571 -0.050 20.050 1.00 95.00 181 ALA A N 1
ATOM 1363 C CA . ALA A 1 181 ? -34.311 -0.149 18.797 1.00 95.00 181 ALA A CA 1
ATOM 1364 C C . ALA A 1 181 ? -34.403 1.210 18.086 1.00 95.00 181 ALA A C 1
ATOM 1366 O O . ALA A 1 181 ? -34.161 1.283 16.884 1.00 95.00 181 ALA A O 1
ATOM 1367 N N . GLU A 1 182 ? -34.670 2.288 18.828 1.00 96.44 182 GLU A N 1
ATOM 1368 C CA . GLU A 1 182 ? -34.675 3.655 18.295 1.00 96.44 182 GLU A CA 1
ATOM 1369 C C . GLU A 1 182 ? -33.301 4.038 17.726 1.00 96.44 182 GLU A C 1
ATOM 1371 O O . GLU A 1 182 ? -33.186 4.430 16.567 1.00 96.44 182 GLU A O 1
ATOM 1376 N N . ARG A 1 183 ? -32.230 3.818 18.496 1.00 94.81 183 ARG A N 1
ATOM 1377 C CA . ARG A 1 183 ? -30.860 4.137 18.068 1.00 94.81 183 ARG A CA 1
ATOM 1378 C C . ARG A 1 183 ? -30.397 3.303 16.866 1.00 94.81 183 ARG A C 1
ATOM 1380 O O . ARG A 1 183 ? -29.644 3.796 16.026 1.00 94.81 183 ARG A O 1
ATOM 1387 N N . ALA A 1 184 ? -30.837 2.048 16.772 1.00 95.38 184 ALA A N 1
ATOM 1388 C CA . ALA A 1 184 ? -30.587 1.203 15.609 1.00 95.38 184 ALA A CA 1
ATOM 1389 C C . ALA A 1 184 ? -31.294 1.753 14.360 1.00 95.38 184 ALA A C 1
ATOM 1391 O O . ALA A 1 184 ? -30.650 1.878 13.322 1.00 95.38 184 ALA A O 1
ATOM 1392 N N . ALA A 1 185 ? -32.562 2.160 14.481 1.00 95.56 185 ALA A N 1
ATOM 1393 C CA . ALA A 1 185 ? -33.315 2.763 13.381 1.00 95.56 185 ALA A CA 1
ATOM 1394 C C . ALA A 1 185 ? -32.690 4.087 12.902 1.00 95.56 185 ALA A C 1
ATOM 1396 O O . ALA A 1 185 ? -32.582 4.323 11.700 1.00 95.56 185 ALA A O 1
ATOM 1397 N N . GLU A 1 186 ? -32.211 4.931 13.822 1.00 96.81 186 GLU A N 1
ATOM 1398 C CA . GLU A 1 186 ? -31.472 6.153 13.472 1.00 96.81 186 GLU A CA 1
ATOM 1399 C C . GLU A 1 186 ? -30.168 5.847 12.723 1.00 96.81 186 GLU A C 1
ATOM 1401 O O . GLU A 1 186 ? -29.834 6.511 11.741 1.00 96.81 186 GLU A O 1
ATOM 1406 N N . THR A 1 187 ? -29.433 4.826 13.169 1.00 96.12 187 THR A N 1
ATOM 1407 C CA . THR A 1 187 ? -28.167 4.418 12.544 1.00 96.12 187 THR A CA 1
ATOM 1408 C C . THR A 1 187 ? -28.396 3.847 11.145 1.00 96.12 187 THR A C 1
ATOM 1410 O O . THR A 1 187 ? -27.631 4.148 10.230 1.00 96.12 187 THR A O 1
ATOM 1413 N N . GLU A 1 188 ? -29.457 3.060 10.958 1.00 96.19 188 GLU A N 1
ATOM 1414 C CA . GLU A 1 188 ? -29.855 2.528 9.652 1.00 96.19 188 GLU A CA 1
ATOM 1415 C C . GLU A 1 188 ? -30.213 3.663 8.686 1.00 96.19 188 GLU A C 1
ATOM 1417 O O . GLU A 1 188 ? -29.640 3.746 7.600 1.00 96.19 188 GLU A O 1
ATOM 1422 N N . ALA A 1 189 ? -31.041 4.618 9.122 1.00 96.56 189 ALA A N 1
ATOM 1423 C CA . ALA A 1 189 ? -31.373 5.797 8.323 1.00 96.56 189 ALA A CA 1
ATOM 1424 C C . ALA A 1 189 ? -30.130 6.641 7.977 1.00 96.56 189 ALA A C 1
ATOM 1426 O O . ALA A 1 189 ? -30.013 7.181 6.874 1.00 96.56 189 ALA A O 1
ATOM 1427 N N . PHE A 1 190 ? -29.173 6.763 8.899 1.00 95.00 190 PHE A N 1
ATOM 1428 C CA . PHE A 1 190 ? -27.907 7.442 8.628 1.00 95.00 190 PHE A CA 1
ATOM 1429 C C . PHE A 1 190 ? -27.065 6.698 7.578 1.00 95.00 190 PHE A C 1
ATOM 1431 O O . PHE A 1 190 ? -26.536 7.326 6.659 1.00 95.00 190 PHE A O 1
ATOM 1438 N N . ALA A 1 191 ? -26.975 5.369 7.669 1.00 95.75 191 ALA A N 1
ATOM 1439 C CA . ALA A 1 191 ? -26.247 4.546 6.706 1.00 95.75 191 ALA A CA 1
ATOM 1440 C C . ALA A 1 191 ? -26.872 4.607 5.302 1.00 95.75 191 ALA A C 1
ATOM 1442 O O . ALA A 1 191 ? -26.148 4.742 4.315 1.00 95.75 191 ALA A O 1
ATOM 1443 N N . GLU A 1 192 ? -28.203 4.576 5.198 1.00 96.50 192 GLU A N 1
ATOM 1444 C CA . GLU A 1 192 ? -28.911 4.744 3.924 1.00 96.50 192 GLU A CA 1
ATOM 1445 C C . GLU A 1 192 ? -28.612 6.101 3.276 1.00 96.50 192 GLU A C 1
ATOM 1447 O O . GLU A 1 192 ? -28.327 6.165 2.077 1.00 96.50 192 GLU A O 1
ATOM 1452 N N . ASN A 1 193 ? -28.606 7.179 4.069 1.00 96.44 193 ASN A N 1
ATOM 1453 C CA . ASN A 1 193 ? -28.231 8.508 3.585 1.00 96.44 193 ASN A CA 1
ATOM 1454 C C . ASN A 1 193 ? -26.778 8.548 3.094 1.00 96.44 193 ASN A C 1
ATOM 1456 O O . ASN A 1 193 ? -26.514 9.100 2.029 1.00 96.44 193 ASN A O 1
ATOM 1460 N N . LEU A 1 194 ? -25.842 7.922 3.816 1.00 95.50 194 LEU A N 1
ATOM 1461 C CA . LEU A 1 194 ? -24.439 7.854 3.401 1.00 95.50 194 LEU A CA 1
ATOM 1462 C C . LEU A 1 194 ? -24.277 7.117 2.061 1.00 95.50 194 LEU A C 1
ATOM 1464 O O . LEU A 1 194 ? -23.561 7.589 1.178 1.00 95.50 194 LEU A O 1
ATOM 1468 N N . ILE A 1 195 ? -24.970 5.988 1.885 1.00 95.25 195 ILE A N 1
ATOM 1469 C CA . ILE A 1 195 ? -24.965 5.222 0.629 1.00 95.25 195 ILE A CA 1
ATOM 1470 C C . ILE A 1 195 ? -25.558 6.057 -0.510 1.00 95.25 195 ILE A C 1
ATOM 1472 O O . ILE A 1 195 ? -25.039 6.044 -1.628 1.00 95.25 195 ILE A O 1
ATOM 1476 N N . PHE A 1 196 ? -26.641 6.790 -0.248 1.00 96.62 196 PHE A N 1
ATOM 1477 C CA . PHE A 1 196 ? -27.237 7.688 -1.232 1.00 96.62 196 PHE A CA 1
ATOM 1478 C C . PHE A 1 196 ? -26.274 8.814 -1.637 1.00 96.62 196 PHE A C 1
ATOM 1480 O O . PHE A 1 196 ? -26.080 9.053 -2.829 1.00 96.62 196 PHE A O 1
ATOM 1487 N N . GLU A 1 197 ? -25.624 9.466 -0.670 1.00 94.56 197 GLU A N 1
ATOM 1488 C CA . GLU A 1 197 ? -24.618 10.497 -0.939 1.00 94.56 197 GLU A CA 1
ATOM 1489 C C . GLU A 1 197 ? -23.429 9.954 -1.733 1.00 94.56 197 GLU A C 1
ATOM 1491 O O . GLU A 1 197 ? -22.941 10.634 -2.637 1.00 94.56 197 GLU A O 1
ATOM 1496 N N . GLN A 1 198 ? -22.974 8.736 -1.426 1.00 93.75 198 GLN A N 1
ATOM 1497 C CA . GLN A 1 198 ? -21.913 8.074 -2.176 1.00 93.75 198 GLN A CA 1
ATOM 1498 C C . GLN A 1 198 ? -22.322 7.882 -3.640 1.00 93.75 198 GLN A C 1
ATOM 1500 O O . GLN A 1 198 ? -21.623 8.365 -4.524 1.00 93.75 198 GLN A O 1
ATOM 1505 N N . ARG A 1 199 ? -23.499 7.299 -3.904 1.00 93.00 199 ARG A N 1
ATOM 1506 C CA . ARG A 1 199 ? -24.002 7.114 -5.279 1.00 93.00 199 ARG A CA 1
ATOM 1507 C C . ARG A 1 199 ? -24.107 8.430 -6.045 1.00 93.00 199 ARG A C 1
ATOM 1509 O O . ARG A 1 199 ? -23.764 8.483 -7.220 1.00 93.00 199 ARG A O 1
ATOM 1516 N N . LEU A 1 200 ? -24.561 9.495 -5.383 1.00 96.00 200 LEU A N 1
ATOM 1517 C CA . LEU A 1 200 ? -24.655 10.816 -6.003 1.00 96.00 200 LEU A CA 1
ATOM 1518 C C . LEU A 1 200 ? -23.271 11.391 -6.342 1.00 96.00 200 LEU A C 1
ATOM 1520 O O . LEU A 1 200 ? -23.113 12.066 -7.361 1.00 96.00 200 LEU A O 1
ATOM 1524 N N . ARG A 1 201 ? -22.261 11.148 -5.496 1.00 91.31 201 ARG A N 1
ATOM 1525 C CA . ARG A 1 201 ? -20.871 11.526 -5.792 1.00 91.31 201 ARG A CA 1
ATOM 1526 C C . ARG A 1 201 ? -20.319 10.731 -6.967 1.00 91.31 201 ARG A C 1
ATOM 1528 O O . ARG A 1 201 ? -19.717 11.349 -7.839 1.00 91.31 201 ARG A O 1
ATOM 1535 N N . ASP A 1 202 ? -20.574 9.429 -7.014 1.00 89.19 202 ASP A N 1
ATOM 1536 C CA . ASP A 1 202 ? -20.118 8.553 -8.095 1.00 89.19 202 ASP A CA 1
ATOM 1537 C C . ASP A 1 202 ? -20.735 8.986 -9.437 1.00 89.19 202 ASP A C 1
ATOM 1539 O O . ASP A 1 202 ? -20.014 9.241 -10.399 1.00 89.19 202 ASP A O 1
ATOM 1543 N N . GLU A 1 203 ? -22.051 9.230 -9.483 1.00 93.38 203 GLU A N 1
ATOM 1544 C CA . GLU A 1 203 ? -22.733 9.714 -10.694 1.00 93.38 203 GLU A CA 1
ATOM 1545 C C . GLU A 1 203 ? -22.205 11.085 -11.151 1.00 93.38 203 GLU A C 1
ATOM 1547 O O . GLU A 1 203 ? -22.017 11.336 -12.348 1.00 93.38 203 GLU A O 1
ATOM 1552 N N . ARG A 1 204 ? -21.914 11.980 -10.198 1.00 92.44 204 ARG A N 1
ATOM 1553 C CA . ARG A 1 204 ? -21.304 13.279 -10.498 1.00 92.44 204 ARG A CA 1
ATOM 1554 C C . ARG A 1 204 ? -19.881 13.126 -11.041 1.00 92.44 204 ARG A C 1
ATOM 1556 O O . ARG A 1 204 ? -19.538 13.828 -11.992 1.00 92.44 204 ARG A O 1
ATOM 1563 N N . ASN A 1 205 ? -19.062 12.251 -10.461 1.00 88.75 205 ASN A N 1
ATOM 1564 C CA . ASN A 1 205 ? -17.712 11.966 -10.951 1.00 88.75 205 ASN A CA 1
ATOM 1565 C C . ASN A 1 205 ? -17.763 11.396 -12.372 1.00 88.75 205 ASN A C 1
ATOM 1567 O O . ASN A 1 205 ? -17.059 11.887 -13.253 1.00 88.75 205 ASN A O 1
ATOM 1571 N N . ASP A 1 206 ? -18.676 10.462 -12.634 1.00 89.94 206 ASP A N 1
ATOM 1572 C CA . ASP A 1 206 ? -18.904 9.898 -13.964 1.00 89.94 206 ASP A CA 1
ATOM 1573 C C . ASP A 1 206 ? -19.296 10.945 -15.001 1.00 89.94 206 ASP A C 1
ATOM 1575 O O . ASP A 1 206 ? -18.875 10.878 -16.160 1.00 89.94 206 ASP A O 1
ATOM 1579 N N . GLN A 1 207 ? -20.128 11.912 -14.614 1.00 92.25 207 GLN A N 1
ATOM 1580 C CA . GLN A 1 207 ? -20.472 13.029 -15.483 1.00 92.25 207 GLN A CA 1
ATOM 1581 C C . GLN A 1 207 ? -19.253 13.920 -15.764 1.00 92.25 207 GLN A C 1
ATOM 1583 O O . GLN A 1 207 ? -19.049 14.313 -16.912 1.00 92.25 207 GLN A O 1
ATOM 1588 N N . ILE A 1 208 ? -18.444 14.223 -14.742 1.00 90.25 208 ILE A N 1
ATOM 1589 C CA . ILE A 1 208 ? -17.225 15.032 -14.888 1.00 90.25 208 ILE A CA 1
ATOM 1590 C C . ILE A 1 208 ? -16.252 14.349 -15.847 1.00 90.25 208 ILE A C 1
ATOM 1592 O O . ILE A 1 208 ? -15.776 14.987 -16.781 1.00 90.25 208 ILE A O 1
ATOM 1596 N N . PHE A 1 209 ? -15.983 13.060 -15.658 1.00 91.00 209 PHE A N 1
ATOM 1597 C CA . PHE A 1 209 ? -15.064 12.320 -16.513 1.00 91.00 209 PHE A CA 1
ATOM 1598 C C . PHE A 1 209 ? -15.547 12.246 -17.962 1.00 91.00 209 PHE A C 1
ATOM 1600 O O . PHE A 1 209 ? -14.772 12.581 -18.849 1.00 91.00 209 PHE A O 1
ATOM 1607 N N . ARG A 1 210 ? -16.829 11.941 -18.212 1.00 90.81 210 ARG A N 1
ATOM 1608 C CA . ARG A 1 210 ? -17.392 11.993 -19.576 1.00 90.81 210 ARG A CA 1
ATOM 1609 C C . ARG A 1 210 ? -17.207 13.367 -20.218 1.00 90.81 210 ARG A C 1
ATOM 1611 O O . ARG A 1 210 ? -16.786 13.463 -21.363 1.00 90.81 210 ARG A O 1
ATOM 1618 N N . GLN A 1 211 ? -17.456 14.441 -19.467 1.00 90.31 211 GLN A N 1
ATOM 1619 C CA . GLN A 1 211 ? -17.254 15.800 -19.966 1.00 90.31 211 GLN A CA 1
ATOM 1620 C C . GLN A 1 211 ? -15.777 16.101 -20.276 1.00 90.31 211 GLN A C 1
ATOM 1622 O O . GLN A 1 211 ? -15.492 16.819 -21.235 1.00 90.31 211 GLN A O 1
ATOM 1627 N N . LEU A 1 212 ? -14.842 15.578 -19.479 1.00 89.88 212 LEU A N 1
ATOM 1628 C CA . LEU A 1 212 ? -13.405 15.714 -19.724 1.00 89.88 212 LEU A CA 1
ATOM 1629 C C . LEU A 1 212 ? -12.957 14.894 -20.943 1.00 89.88 212 LEU A C 1
ATOM 1631 O O . LEU A 1 212 ? -12.227 15.423 -21.775 1.00 89.88 212 LEU A O 1
ATOM 1635 N N . GLU A 1 213 ? -13.420 13.652 -21.079 1.00 88.19 213 GLU A N 1
ATOM 1636 C CA . GLU A 1 213 ? -13.156 12.767 -22.225 1.00 88.19 213 GLU A CA 1
ATOM 1637 C C . GLU A 1 213 ? -13.665 13.391 -23.538 1.00 88.19 213 GLU A C 1
ATOM 1639 O O . GLU A 1 213 ? -12.924 13.477 -24.524 1.00 88.19 213 GLU A O 1
ATOM 1644 N N . ASP A 1 214 ? -14.891 13.922 -23.529 1.00 89.19 214 ASP A N 1
ATOM 1645 C CA . ASP A 1 214 ? -15.475 14.641 -24.664 1.00 89.19 214 ASP A CA 1
ATOM 1646 C C . ASP A 1 214 ? -14.662 15.901 -24.999 1.00 89.19 214 ASP A C 1
ATOM 1648 O O . ASP A 1 214 ? -14.325 16.142 -26.161 1.00 89.19 214 ASP A O 1
ATOM 1652 N N . ALA A 1 215 ? -14.303 16.703 -23.989 1.00 88.38 215 ALA A N 1
ATOM 1653 C CA . ALA A 1 215 ? -13.527 17.928 -24.183 1.00 88.38 215 ALA A CA 1
ATOM 1654 C C . ALA A 1 215 ? -12.130 17.651 -24.759 1.00 88.38 215 ALA A C 1
ATOM 1656 O O . ALA A 1 215 ? -11.663 18.388 -25.634 1.00 88.38 215 ALA A O 1
ATOM 1657 N N . VAL A 1 216 ? -11.471 16.586 -24.298 1.00 85.81 216 VAL A N 1
ATOM 1658 C CA . VAL A 1 216 ? -10.177 16.139 -24.822 1.00 85.81 216 VAL A CA 1
ATOM 1659 C C . VAL A 1 216 ? -10.321 15.672 -26.269 1.00 85.81 216 VAL A C 1
ATOM 1661 O O . VAL A 1 216 ? -9.545 16.108 -27.118 1.00 85.81 216 VAL A O 1
ATOM 1664 N N . THR A 1 217 ? -11.344 14.873 -26.579 1.00 85.81 217 THR A N 1
ATOM 1665 C CA . THR A 1 217 ? -11.602 14.379 -27.941 1.00 85.81 217 THR A CA 1
ATOM 1666 C C . THR A 1 217 ? -11.838 15.531 -28.920 1.00 85.81 217 THR A C 1
ATOM 1668 O O . THR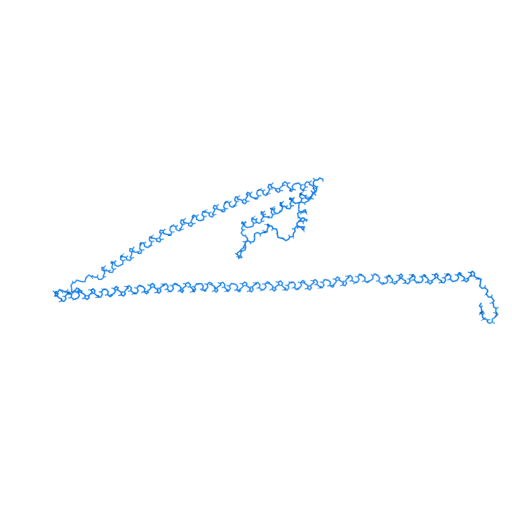 A 1 217 ? -11.163 15.616 -29.946 1.00 85.81 217 THR A O 1
ATOM 1671 N N . VAL A 1 218 ? -12.718 16.478 -28.568 1.00 89.00 218 VAL A N 1
ATOM 1672 C CA . VAL A 1 218 ? -13.007 17.678 -29.380 1.00 89.00 218 VAL A CA 1
ATOM 1673 C C . VAL A 1 218 ? -11.753 18.529 -29.613 1.00 89.00 218 VAL A C 1
ATOM 1675 O O . VAL A 1 218 ? -11.622 19.161 -30.662 1.00 89.00 218 VAL A O 1
ATOM 1678 N N . SER A 1 219 ? -10.823 18.545 -28.655 1.00 83.31 219 SER A N 1
ATOM 1679 C CA . SER A 1 219 ? -9.586 19.331 -28.742 1.00 83.31 219 SER A CA 1
ATOM 1680 C C . SER A 1 219 ? -8.474 18.632 -29.536 1.00 83.31 219 SER A C 1
ATOM 1682 O O . SER A 1 219 ? -7.654 19.311 -30.154 1.00 83.31 219 SER A O 1
ATOM 1684 N N . LEU A 1 220 ? -8.432 17.295 -29.535 1.00 81.12 220 LEU A N 1
ATOM 1685 C CA . LEU A 1 220 ? -7.372 16.503 -30.169 1.00 81.12 220 LEU A CA 1
ATOM 1686 C C . LEU A 1 220 ? -7.656 16.211 -31.650 1.00 81.12 220 LEU A C 1
ATOM 1688 O O . LEU A 1 220 ? -6.755 16.305 -32.484 1.00 81.12 220 LEU A O 1
ATOM 1692 N N . GLU A 1 221 ? -8.915 15.928 -31.992 1.00 82.94 221 GLU A N 1
ATOM 1693 C CA . GLU A 1 221 ? -9.320 15.506 -33.339 1.00 82.94 221 GLU A CA 1
ATOM 1694 C C . GLU A 1 221 ? -8.927 16.503 -34.460 1.00 82.94 221 GLU A C 1
ATOM 1696 O O . GLU A 1 221 ? -8.480 16.062 -35.525 1.00 82.94 221 GLU A O 1
ATOM 1701 N N . PRO A 1 222 ? -9.028 17.841 -34.283 1.00 82.81 222 PRO A N 1
ATOM 1702 C CA . PRO A 1 222 ? -8.589 18.792 -35.307 1.00 82.81 222 PRO A CA 1
ATOM 1703 C C . PRO A 1 222 ? -7.070 18.807 -35.516 1.00 82.81 222 PRO A C 1
ATOM 1705 O O . PRO A 1 222 ? -6.612 19.018 -36.640 1.00 82.81 222 PRO A O 1
ATOM 1708 N N . LEU A 1 223 ? -6.294 18.592 -34.449 1.00 77.75 223 LEU A N 1
ATOM 1709 C CA . LEU A 1 223 ? -4.832 18.578 -34.508 1.00 77.75 223 LEU A CA 1
ATOM 1710 C C . LEU A 1 223 ? -4.338 17.333 -35.247 1.00 77.75 223 LEU A C 1
ATOM 1712 O O . LEU A 1 223 ? -3.496 17.460 -36.136 1.00 77.75 223 LEU A O 1
ATOM 1716 N N . ASP A 1 224 ? -4.925 16.168 -34.959 1.00 78.31 224 ASP A N 1
ATOM 1717 C CA . ASP A 1 224 ? -4.626 14.919 -35.669 1.00 78.31 224 ASP A CA 1
ATOM 1718 C C . ASP A 1 224 ? -4.858 15.069 -37.181 1.00 78.31 224 ASP A C 1
ATOM 1720 O O . ASP A 1 224 ? -3.960 14.792 -37.981 1.00 78.31 224 ASP A O 1
ATOM 1724 N N . LYS A 1 225 ? -6.015 15.622 -37.578 1.00 82.25 225 LYS A N 1
ATOM 1725 C CA . LYS A 1 225 ? -6.343 15.885 -38.992 1.00 82.25 225 LYS A CA 1
ATOM 1726 C C . LYS A 1 225 ? -5.354 16.841 -39.662 1.00 82.25 225 LYS A C 1
ATOM 1728 O O . LYS A 1 225 ? -5.059 16.684 -40.845 1.00 82.25 225 LYS A O 1
ATOM 1733 N N . MET A 1 226 ? -4.845 17.838 -38.938 1.00 79.69 226 MET A N 1
ATOM 1734 C CA . MET A 1 226 ? -3.879 18.807 -39.468 1.00 79.69 226 MET A CA 1
ATOM 1735 C C . MET A 1 226 ? -2.511 18.181 -39.776 1.00 79.69 226 MET A C 1
ATOM 1737 O O . MET A 1 226 ? -1.925 18.454 -40.829 1.00 79.69 226 MET A O 1
ATOM 1741 N N . PHE A 1 227 ? -1.993 17.349 -38.870 1.00 76.38 227 PHE A N 1
ATOM 1742 C CA . PHE A 1 227 ? -0.718 16.655 -39.066 1.00 76.38 227 PHE A CA 1
ATOM 1743 C C . PHE A 1 227 ? -0.818 15.604 -40.177 1.00 76.38 227 PHE A C 1
ATOM 1745 O O . PHE A 1 227 ? 0.052 15.558 -41.050 1.00 76.38 227 PHE A O 1
ATOM 1752 N N . GLU A 1 228 ? -1.920 14.849 -40.208 1.00 80.75 228 GLU A N 1
ATOM 1753 C CA . GLU A 1 228 ? -2.190 13.854 -41.247 1.00 80.75 228 GLU A CA 1
ATOM 1754 C C . GLU A 1 228 ? -2.313 14.506 -42.637 1.00 80.75 228 GLU A C 1
ATOM 1756 O O . GLU A 1 228 ? -1.694 14.050 -43.599 1.00 80.75 228 GLU A O 1
ATOM 1761 N N . ALA A 1 229 ? -3.015 15.643 -42.741 1.00 80.75 229 ALA A N 1
ATOM 1762 C CA . ALA A 1 229 ? -3.113 16.420 -43.982 1.00 80.75 229 ALA A CA 1
ATOM 1763 C C . ALA A 1 229 ? -1.759 16.964 -44.474 1.00 80.75 229 ALA A C 1
ATOM 1765 O O . ALA A 1 229 ? -1.589 17.216 -45.667 1.00 80.75 229 ALA A O 1
ATOM 1766 N N . SER A 1 230 ? -0.787 17.117 -43.571 1.00 76.50 230 SER A N 1
ATOM 1767 C CA . SER A 1 230 ? 0.581 17.542 -43.888 1.00 76.50 230 SER A CA 1
ATOM 1768 C C . SER A 1 230 ? 1.500 16.373 -44.278 1.00 76.50 230 SER A C 1
ATOM 1770 O O . SER A 1 230 ? 2.701 16.570 -44.457 1.00 76.50 230 SER A O 1
ATOM 1772 N N . GLY A 1 231 ? 0.959 15.154 -44.414 1.00 73.38 231 GLY A N 1
ATOM 1773 C CA . GLY A 1 231 ? 1.708 13.953 -44.792 1.00 73.38 231 GLY A CA 1
ATOM 1774 C C . GLY A 1 231 ? 2.626 13.417 -43.692 1.00 73.38 231 GLY A C 1
ATOM 1775 O O . GLY A 1 231 ? 3.484 12.584 -43.975 1.00 73.38 231 GLY A O 1
ATOM 1776 N N . MET A 1 232 ? 2.468 13.892 -42.453 1.00 73.50 232 MET A N 1
ATOM 1777 C CA . MET A 1 232 ? 3.211 13.403 -41.296 1.00 73.50 232 MET A CA 1
ATOM 1778 C C . MET A 1 232 ? 2.315 12.475 -40.480 1.00 73.50 232 MET A C 1
ATOM 1780 O O . MET A 1 232 ? 1.187 12.839 -40.151 1.00 73.50 232 MET A O 1
ATOM 1784 N N . SER A 1 233 ? 2.807 11.285 -40.125 1.00 73.06 233 SER A N 1
ATOM 1785 C CA . SER A 1 233 ? 2.057 10.425 -39.213 1.00 73.06 233 SER A CA 1
ATOM 1786 C C . SER A 1 233 ? 2.173 10.967 -37.785 1.00 73.06 233 SER A C 1
ATOM 1788 O O . SER A 1 233 ? 3.263 11.250 -37.272 1.00 73.06 233 SER A O 1
ATOM 1790 N N . THR A 1 234 ? 1.031 11.143 -37.129 1.00 68.94 234 THR A N 1
ATOM 1791 C CA . THR A 1 234 ? 0.947 11.731 -35.788 1.00 68.94 234 THR A CA 1
ATOM 1792 C C . THR A 1 234 ? 1.686 10.895 -34.745 1.00 68.94 234 THR A C 1
ATOM 1794 O O . THR A 1 234 ? 2.319 11.442 -33.841 1.00 68.94 234 THR A O 1
ATOM 1797 N N . SER A 1 235 ? 1.703 9.572 -34.927 1.00 71.88 235 SER A N 1
ATOM 1798 C CA . SER A 1 235 ? 2.449 8.625 -34.095 1.00 71.88 235 SER A CA 1
ATOM 1799 C C . SER A 1 235 ? 3.968 8.802 -34.186 1.00 71.88 235 SER A C 1
ATOM 1801 O O . SER A 1 235 ? 4.647 8.759 -33.163 1.00 71.88 235 SER A O 1
ATOM 1803 N N . GLU A 1 236 ? 4.526 9.051 -35.377 1.00 70.25 236 GLU A N 1
ATOM 1804 C CA . GLU A 1 236 ? 5.983 9.198 -35.545 1.00 70.25 236 GLU A CA 1
ATOM 1805 C C . GLU A 1 236 ? 6.504 10.519 -34.961 1.00 70.25 236 GLU A C 1
ATOM 1807 O O . GLU A 1 236 ? 7.609 10.563 -34.403 1.00 70.25 236 GLU A O 1
ATOM 1812 N N . ILE A 1 237 ? 5.704 11.590 -35.046 1.00 68.94 237 ILE A N 1
ATOM 1813 C CA . ILE A 1 237 ? 5.990 12.868 -34.378 1.00 68.94 237 ILE A CA 1
ATOM 1814 C C . ILE A 1 237 ? 5.970 12.669 -32.862 1.00 68.94 237 ILE A C 1
ATOM 1816 O O . ILE A 1 237 ? 6.910 13.087 -32.181 1.00 68.94 237 ILE A O 1
ATOM 1820 N N . LEU A 1 238 ? 4.934 12.003 -32.341 1.00 68.81 238 LEU A N 1
ATOM 1821 C CA . LEU A 1 238 ? 4.777 11.744 -30.912 1.00 68.81 238 LEU A CA 1
ATOM 1822 C C . LEU A 1 238 ? 5.978 10.964 -30.360 1.00 68.81 238 LEU A C 1
ATOM 1824 O O . LEU A 1 238 ? 6.588 11.398 -29.385 1.00 68.81 238 LEU A O 1
ATOM 1828 N N . ASP A 1 239 ? 6.394 9.887 -31.029 1.00 71.19 239 ASP A N 1
ATOM 1829 C CA . ASP A 1 239 ? 7.543 9.073 -30.617 1.00 71.19 239 ASP A CA 1
ATOM 1830 C C . ASP A 1 239 ? 8.871 9.841 -30.681 1.00 71.19 239 ASP A C 1
ATOM 1832 O O . ASP A 1 239 ? 9.757 9.663 -29.839 1.00 71.19 239 ASP A O 1
ATOM 1836 N N . THR A 1 240 ? 9.026 10.724 -31.669 1.00 68.88 240 THR A N 1
ATOM 1837 C CA . THR A 1 240 ? 10.244 11.525 -31.846 1.00 68.88 240 THR A CA 1
ATOM 1838 C C . THR A 1 240 ? 10.354 12.635 -30.806 1.00 68.88 240 THR A C 1
ATOM 1840 O O . THR A 1 240 ? 11.434 12.837 -30.244 1.00 68.88 240 THR A O 1
ATOM 1843 N N . VAL A 1 241 ? 9.248 13.311 -30.484 1.00 65.69 241 VAL A N 1
ATOM 1844 C CA . VAL A 1 241 ? 9.215 14.344 -29.440 1.00 65.69 241 VAL A CA 1
ATOM 1845 C C . VAL A 1 241 ? 9.312 13.715 -28.049 1.00 65.69 241 VAL A C 1
ATOM 1847 O O . VAL A 1 241 ? 10.068 14.214 -27.218 1.00 65.69 241 VAL A O 1
ATOM 1850 N N . LYS A 1 242 ? 8.656 12.572 -27.811 1.00 64.75 242 LYS A N 1
ATOM 1851 C CA . LYS A 1 242 ? 8.715 11.830 -26.541 1.00 64.75 242 LYS A CA 1
ATOM 1852 C C . LYS A 1 242 ? 10.136 11.366 -26.206 1.00 64.75 242 LYS A C 1
ATOM 1854 O O . LYS A 1 242 ? 10.565 11.521 -25.066 1.00 64.75 242 LYS A O 1
ATOM 1859 N N . ARG A 1 243 ? 10.915 10.911 -27.200 1.00 66.38 243 ARG A N 1
ATOM 1860 C CA . ARG A 1 243 ? 12.359 10.617 -27.042 1.00 66.38 243 ARG A CA 1
ATOM 1861 C C . ARG A 1 243 ? 13.201 11.848 -26.692 1.00 66.38 243 ARG A C 1
ATOM 1863 O O . ARG A 1 243 ? 14.217 11.712 -26.020 1.00 66.38 243 ARG A O 1
ATOM 1870 N N . GLY A 1 244 ? 12.805 13.033 -27.156 1.00 59.53 244 GLY A N 1
ATOM 1871 C CA . GLY A 1 244 ? 13.491 14.294 -26.857 1.00 59.53 244 GLY A CA 1
ATOM 1872 C C . GLY A 1 244 ? 13.054 14.962 -25.548 1.00 59.53 244 GLY A C 1
ATOM 1873 O O . GLY A 1 244 ? 13.777 15.815 -25.040 1.00 59.53 244 GLY A O 1
ATOM 1874 N N . TYR A 1 245 ? 11.887 14.592 -25.008 1.00 57.00 245 TYR A N 1
ATOM 1875 C CA . TYR A 1 245 ? 11.243 15.246 -23.862 1.00 57.00 245 TYR A CA 1
ATOM 1876 C C . TYR A 1 245 ? 11.200 14.377 -22.590 1.00 57.00 245 TYR A C 1
ATOM 1878 O O . TYR A 1 245 ? 10.733 14.831 -21.551 1.00 57.00 245 TYR A O 1
ATOM 1886 N N . SER A 1 246 ? 11.747 13.155 -22.611 1.00 52.53 246 SER A N 1
ATOM 1887 C CA . SER A 1 246 ? 11.798 12.250 -21.449 1.00 52.53 246 SER A CA 1
ATOM 1888 C C . SER A 1 246 ? 12.868 12.626 -20.403 1.00 52.53 246 SER A C 1
ATOM 1890 O O . SER A 1 246 ? 13.534 11.758 -19.835 1.00 52.53 246 SER A O 1
ATOM 1892 N N . GLY A 1 247 ? 13.069 13.922 -20.161 1.00 45.06 247 GLY A N 1
ATOM 1893 C CA . GLY A 1 247 ? 13.941 14.445 -19.115 1.00 45.06 247 GLY A CA 1
ATOM 1894 C C . GLY A 1 247 ? 13.167 14.671 -17.818 1.00 45.06 247 GLY A C 1
ATOM 1895 O O . GLY A 1 247 ? 12.558 15.716 -17.650 1.00 45.06 247 GLY A O 1
ATOM 1896 N N . GLN A 1 248 ? 13.212 13.685 -16.921 1.00 46.53 248 GLN A N 1
ATOM 1897 C CA . GLN A 1 248 ? 13.033 13.801 -15.465 1.00 46.53 248 GLN A CA 1
ATOM 1898 C C . GLN A 1 248 ? 11.880 14.704 -14.950 1.00 46.53 248 GLN A C 1
ATOM 1900 O O . GLN A 1 248 ? 12.082 15.872 -14.635 1.00 46.53 248 GLN A O 1
ATOM 1905 N N . GLY A 1 249 ? 10.706 14.096 -14.716 1.00 52.81 249 GLY A N 1
ATOM 1906 C CA . GLY A 1 249 ? 9.725 14.566 -13.719 1.00 52.81 249 GLY A CA 1
ATOM 1907 C C . GLY A 1 249 ? 8.717 15.627 -14.177 1.00 52.81 249 GLY A C 1
ATOM 1908 O O . GLY A 1 249 ? 8.718 16.740 -13.658 1.00 52.81 249 GLY A O 1
ATOM 1909 N N . GLY A 1 250 ? 7.825 15.277 -15.109 1.00 55.19 250 GLY A N 1
ATOM 1910 C CA . GLY A 1 250 ? 6.709 16.137 -15.528 1.00 55.19 250 GLY A CA 1
ATOM 1911 C C . GLY A 1 250 ? 5.472 16.069 -14.603 1.00 55.19 250 GLY A C 1
ATOM 1912 O O . GLY A 1 250 ? 5.294 15.081 -13.892 1.00 55.19 250 GLY A O 1
ATOM 1913 N N . PRO A 1 251 ? 4.588 17.090 -14.630 1.00 55.25 251 PRO A N 1
ATOM 1914 C CA . PRO A 1 251 ? 3.433 17.250 -13.728 1.00 55.25 251 PRO A CA 1
ATOM 1915 C C . PRO A 1 251 ? 2.260 16.277 -13.964 1.00 55.25 251 PRO A C 1
ATOM 1917 O O . PRO A 1 251 ? 1.279 16.334 -13.230 1.00 55.25 251 PRO A O 1
ATOM 1920 N N . LEU A 1 252 ? 2.353 15.396 -14.965 1.00 55.09 252 LEU A N 1
ATOM 1921 C CA . LEU A 1 252 ? 1.315 14.436 -15.367 1.00 55.09 252 LEU A CA 1
ATOM 1922 C C . LEU A 1 252 ? 1.798 12.988 -15.168 1.00 55.09 252 LEU A C 1
ATOM 1924 O O . LEU A 1 252 ? 1.699 12.157 -16.066 1.00 55.09 252 LEU A O 1
ATOM 1928 N N . MET A 1 253 ? 2.399 12.683 -14.013 1.00 60.47 253 MET A N 1
ATOM 1929 C CA . MET A 1 253 ? 2.700 11.286 -13.680 1.00 60.47 253 MET A CA 1
ATOM 1930 C C . MET A 1 253 ? 1.399 10.496 -13.475 1.00 60.47 253 MET A C 1
ATOM 1932 O O . MET A 1 253 ? 0.449 11.051 -12.916 1.00 60.47 253 MET A O 1
ATOM 1936 N N . PRO A 1 254 ? 1.358 9.210 -13.876 1.00 59.62 254 PRO A N 1
ATOM 1937 C CA . PRO A 1 254 ? 0.199 8.368 -13.628 1.00 59.62 254 PRO A CA 1
ATOM 1938 C C . PRO A 1 254 ? -0.077 8.299 -12.125 1.00 59.62 254 PRO A C 1
ATOM 1940 O O . PRO A 1 254 ? 0.833 8.102 -11.312 1.00 59.62 254 PRO A O 1
ATOM 1943 N N . LEU A 1 255 ? -1.343 8.477 -11.760 1.00 57.44 255 LEU A N 1
ATOM 1944 C CA . LEU A 1 255 ? -1.830 8.306 -10.404 1.00 57.44 255 LEU A CA 1
ATOM 1945 C C . LEU A 1 255 ? -1.673 6.828 -10.036 1.00 57.44 255 LEU A C 1
ATOM 1947 O O . LEU A 1 255 ? -2.453 5.975 -10.455 1.00 57.44 255 LEU A O 1
ATOM 1951 N N . VAL A 1 256 ? -0.633 6.519 -9.263 1.00 56.53 256 VAL A N 1
ATOM 1952 C CA . VAL A 1 256 ? -0.456 5.218 -8.612 1.00 56.53 256 VAL A CA 1
ATOM 1953 C C . VAL A 1 256 ? -1.036 5.304 -7.208 1.00 56.53 256 VAL A C 1
ATOM 1955 O O . VAL A 1 256 ? -0.337 5.595 -6.237 1.00 56.53 256 VAL A O 1
ATOM 1958 N N . MET A 1 257 ? -2.345 5.086 -7.087 1.00 48.06 257 MET A N 1
ATOM 1959 C CA . MET A 1 257 ? -2.983 4.974 -5.778 1.00 48.06 257 MET A CA 1
ATOM 1960 C C . MET A 1 257 ? -2.694 3.576 -5.213 1.00 48.06 257 MET A C 1
ATOM 1962 O O . MET A 1 257 ? -3.447 2.629 -5.392 1.00 48.06 257 MET A O 1
ATOM 1966 N N . SER A 1 258 ? -1.528 3.426 -4.583 1.00 45.69 258 SER A N 1
ATOM 1967 C CA . SER A 1 258 ? -1.145 2.201 -3.881 1.00 45.69 258 SER A CA 1
ATOM 1968 C C . SER A 1 258 ? -1.648 2.245 -2.442 1.00 45.69 258 SER A C 1
ATOM 1970 O O . SER A 1 258 ? -1.034 2.890 -1.591 1.00 45.69 258 SER A O 1
ATOM 1972 N N . THR A 1 259 ? -2.671 1.456 -2.132 1.00 49.75 259 THR A N 1
ATOM 1973 C CA . THR A 1 259 ? -2.910 0.988 -0.762 1.00 49.75 259 THR A CA 1
ATOM 1974 C C . THR A 1 259 ? -3.145 -0.517 -0.769 1.00 49.75 259 THR A C 1
ATOM 1976 O O . THR A 1 259 ? -4.267 -0.967 -0.604 1.00 49.75 259 THR A O 1
ATOM 1979 N N . LYS A 1 260 ? -2.047 -1.267 -0.943 1.00 40.88 260 LYS A N 1
ATOM 1980 C CA . LYS A 1 260 ? -1.936 -2.730 -0.802 1.00 40.88 260 LYS A CA 1
ATOM 1981 C C . LYS A 1 260 ? -2.867 -3.566 -1.702 1.00 40.88 260 LYS A C 1
ATOM 1983 O O . LYS A 1 260 ? -4.015 -3.803 -1.370 1.00 40.88 260 LYS A O 1
ATOM 1988 N N . ASP A 1 261 ? -2.263 -4.118 -2.754 1.00 45.62 261 ASP A N 1
ATOM 1989 C CA . ASP A 1 261 ? -2.650 -5.383 -3.402 1.00 45.62 261 ASP A CA 1
ATOM 1990 C C . ASP A 1 261 ? -4.089 -5.490 -3.944 1.00 45.62 261 ASP A C 1
ATOM 1992 O O . ASP A 1 261 ? -4.773 -6.496 -3.765 1.00 45.62 261 ASP A O 1
ATOM 1996 N N . THR A 1 262 ? -4.542 -4.461 -4.660 1.00 49.59 262 THR A N 1
ATOM 1997 C CA . THR A 1 262 ? -5.763 -4.519 -5.474 1.00 49.59 262 THR A CA 1
ATOM 1998 C C . THR A 1 262 ? -5.534 -3.971 -6.879 1.00 49.59 262 THR A C 1
ATOM 2000 O O . THR A 1 262 ? -4.695 -3.097 -7.107 1.00 49.59 262 THR A O 1
ATOM 2003 N N . GLU A 1 263 ? -6.290 -4.540 -7.822 1.00 56.06 263 GLU A N 1
ATOM 2004 C CA . GLU A 1 263 ? -6.479 -4.062 -9.194 1.00 56.06 263 GLU A CA 1
ATOM 2005 C C . GLU A 1 263 ? -6.733 -2.544 -9.198 1.00 56.06 263 GLU A C 1
ATOM 2007 O O . GLU A 1 263 ? -7.385 -2.020 -8.293 1.00 56.06 263 GLU A O 1
ATOM 2012 N N . ILE A 1 264 ? -6.185 -1.831 -10.188 1.00 60.81 264 ILE A N 1
ATOM 2013 C CA . ILE A 1 264 ? -6.369 -0.379 -10.313 1.00 60.81 264 ILE A CA 1
ATOM 2014 C C . ILE A 1 264 ? -7.872 -0.103 -10.390 1.00 60.81 264 ILE A C 1
ATOM 2016 O O . ILE A 1 264 ? -8.541 -0.604 -11.293 1.00 60.81 264 ILE A O 1
ATOM 2020 N N . ASP A 1 265 ? -8.386 0.686 -9.447 1.00 73.62 265 ASP A N 1
ATOM 2021 C CA . ASP A 1 265 ? -9.789 1.092 -9.432 1.00 73.62 265 ASP A CA 1
ATOM 2022 C C . ASP A 1 265 ? -10.179 1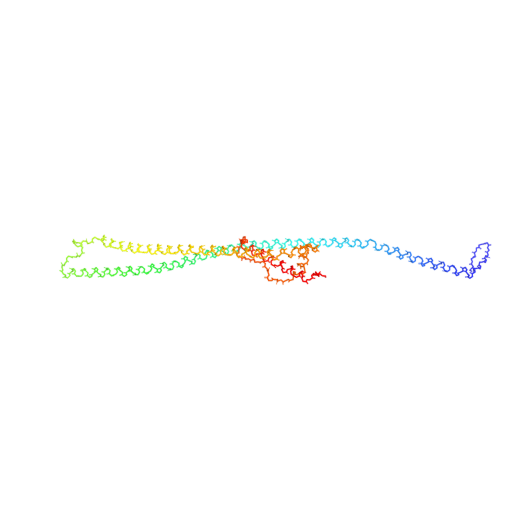.768 -10.760 1.00 73.62 265 ASP A C 1
ATOM 2024 O O . ASP A 1 265 ? -9.375 2.487 -11.366 1.00 73.62 265 ASP A O 1
ATOM 2028 N N . ALA A 1 266 ? -11.409 1.531 -11.223 1.00 77.31 266 ALA A N 1
ATOM 2029 C CA . ALA A 1 266 ? -11.862 1.931 -12.555 1.00 77.31 266 ALA A CA 1
ATOM 2030 C C . ALA A 1 266 ? -11.737 3.448 -12.786 1.00 77.31 266 ALA A C 1
ATOM 2032 O O . ALA A 1 266 ? -11.326 3.879 -13.867 1.00 77.31 266 ALA A O 1
ATOM 2033 N N . ASP A 1 267 ? -11.996 4.258 -11.757 1.00 78.06 267 ASP A N 1
ATOM 2034 C CA . ASP A 1 267 ? -11.846 5.714 -11.826 1.00 78.06 267 ASP A CA 1
ATOM 2035 C C . ASP A 1 267 ? -10.378 6.144 -11.910 1.00 78.06 267 ASP A C 1
ATOM 2037 O O . ASP A 1 267 ? -10.041 7.099 -12.612 1.00 78.06 267 ASP A O 1
ATOM 2041 N N . THR A 1 268 ? -9.474 5.409 -11.257 1.00 79.12 268 THR A N 1
ATOM 2042 C CA . THR A 1 268 ? -8.028 5.661 -11.353 1.00 79.12 268 THR A CA 1
ATOM 2043 C C . THR A 1 268 ? -7.502 5.319 -12.748 1.00 79.12 268 THR A C 1
ATOM 2045 O O . THR A 1 268 ? -6.686 6.061 -13.298 1.00 79.12 268 THR A O 1
ATOM 2048 N N . ALA A 1 269 ? -7.983 4.227 -13.351 1.00 81.50 269 ALA A N 1
ATOM 2049 C CA . ALA A 1 269 ? -7.638 3.864 -14.723 1.00 81.50 269 ALA A CA 1
ATOM 2050 C C . ALA A 1 269 ? -8.089 4.948 -15.716 1.00 81.50 269 ALA A C 1
ATOM 2052 O O . ALA A 1 269 ? -7.268 5.458 -16.480 1.00 81.50 269 ALA A O 1
ATOM 2053 N N . ARG A 1 270 ? -9.350 5.385 -15.627 1.00 80.88 270 ARG A N 1
ATOM 2054 C CA . ARG A 1 270 ? -9.895 6.470 -16.459 1.00 80.88 270 ARG A CA 1
ATOM 2055 C C . ARG A 1 270 ? -9.161 7.793 -16.271 1.00 80.88 270 ARG A C 1
ATOM 2057 O O . ARG A 1 270 ? -8.829 8.465 -17.244 1.00 80.88 270 ARG A O 1
ATOM 2064 N N . ALA A 1 271 ? -8.851 8.166 -15.030 1.00 83.31 271 ALA A N 1
ATOM 2065 C CA . ALA A 1 271 ? -8.073 9.369 -14.754 1.00 83.31 271 ALA A CA 1
ATOM 2066 C C . ALA A 1 271 ? -6.688 9.316 -15.421 1.00 83.31 271 ALA A C 1
ATOM 2068 O O . ALA A 1 271 ? -6.241 10.311 -15.992 1.00 83.31 271 ALA A O 1
ATOM 2069 N N . ASN A 1 272 ? -6.026 8.156 -15.404 1.00 81.50 272 ASN A N 1
ATOM 2070 C CA . ASN A 1 272 ? -4.742 7.963 -16.075 1.00 81.50 272 ASN A CA 1
ATOM 2071 C C . ASN A 1 272 ? -4.848 8.062 -17.606 1.00 81.50 272 ASN A C 1
ATOM 2073 O O . ASN A 1 272 ? -3.953 8.633 -18.229 1.00 81.50 272 ASN A O 1
ATOM 2077 N N . GLU A 1 273 ? -5.934 7.575 -18.211 1.00 83.25 273 GLU A N 1
ATOM 2078 C CA . GLU A 1 273 ? -6.189 7.741 -19.651 1.00 83.25 273 GLU A CA 1
ATOM 2079 C C . GLU A 1 273 ? -6.350 9.217 -20.036 1.00 83.25 273 GLU A C 1
ATOM 2081 O O . GLU A 1 273 ? -5.739 9.681 -21.002 1.00 83.25 273 GLU A O 1
ATOM 2086 N N . ILE A 1 274 ? -7.104 9.988 -19.246 1.00 84.38 274 ILE A N 1
ATOM 2087 C CA . ILE A 1 274 ? -7.258 11.433 -19.460 1.00 84.38 274 ILE A CA 1
ATOM 2088 C C . ILE A 1 274 ? -5.913 12.153 -19.296 1.00 84.38 274 ILE A C 1
ATOM 2090 O O . ILE A 1 274 ? -5.591 13.036 -20.091 1.00 84.38 274 ILE A O 1
ATOM 2094 N N . LEU A 1 275 ? -5.102 11.779 -18.299 1.00 82.69 275 LEU A N 1
ATOM 2095 C CA . LEU A 1 275 ? -3.767 12.353 -18.100 1.00 82.69 275 LEU A CA 1
ATOM 2096 C C . LEU A 1 275 ? -2.833 12.072 -19.289 1.00 82.69 275 LEU A C 1
ATOM 2098 O O . LEU A 1 275 ? -2.145 12.994 -19.731 1.00 82.69 275 LEU A O 1
ATOM 2102 N N . ASP A 1 276 ? -2.842 10.854 -19.844 1.00 80.62 276 ASP A N 1
ATOM 2103 C CA . ASP A 1 276 ? -2.075 10.521 -21.057 1.00 80.62 276 ASP A CA 1
ATOM 2104 C C . ASP A 1 276 ? -2.554 11.353 -22.253 1.00 80.62 276 ASP A C 1
ATOM 2106 O O . ASP A 1 276 ? -1.749 11.915 -22.996 1.00 80.62 276 ASP A O 1
ATOM 2110 N N . ALA A 1 277 ? -3.868 11.507 -22.416 1.00 81.38 277 ALA A N 1
ATOM 2111 C CA . ALA A 1 277 ? -4.429 12.295 -23.505 1.00 81.38 277 ALA A CA 1
ATOM 2112 C C . ALA A 1 277 ? -4.104 13.800 -23.384 1.00 81.38 277 ALA A C 1
ATOM 2114 O O . ALA A 1 277 ? -3.812 14.458 -24.388 1.00 81.38 277 ALA A O 1
ATOM 2115 N N . LEU A 1 278 ? -4.067 14.347 -22.165 1.00 82.81 278 LEU A N 1
ATOM 2116 C CA . LEU A 1 278 ? -3.620 15.720 -21.904 1.00 82.81 278 LEU A CA 1
ATOM 2117 C C . LEU A 1 278 ? -2.117 15.908 -22.161 1.00 82.81 278 LEU A C 1
ATOM 2119 O O . LEU A 1 278 ? -1.715 16.950 -22.687 1.00 82.81 278 LEU A O 1
ATOM 2123 N N . ASP A 1 279 ? -1.285 14.913 -21.842 1.00 77.81 279 ASP A N 1
ATOM 2124 C CA . ASP A 1 279 ? 0.146 14.948 -22.166 1.00 77.81 279 ASP A CA 1
ATOM 2125 C C . ASP A 1 279 ? 0.370 14.930 -23.686 1.00 77.81 279 ASP A C 1
ATOM 2127 O O . ASP A 1 279 ? 1.111 15.760 -24.221 1.00 77.81 279 ASP A O 1
ATOM 2131 N N . ARG A 1 280 ? -0.368 14.081 -24.417 1.00 75.81 280 ARG A N 1
ATOM 2132 C CA . ARG A 1 280 ? -0.368 14.073 -25.892 1.00 75.81 280 ARG A CA 1
ATOM 2133 C C . ARG A 1 280 ? -0.759 15.425 -26.475 1.00 75.81 280 ARG A C 1
ATOM 2135 O O . ARG A 1 280 ? -0.085 15.906 -27.382 1.00 75.81 280 ARG A O 1
ATOM 2142 N N . MET A 1 281 ? -1.788 16.075 -25.931 1.00 79.31 281 MET A N 1
ATOM 2143 C CA . MET A 1 281 ? -2.180 17.424 -26.349 1.00 79.31 281 MET A CA 1
ATOM 2144 C C . MET A 1 281 ? -1.039 18.432 -26.141 1.00 79.31 281 MET A C 1
ATOM 2146 O O . MET A 1 281 ? -0.762 19.249 -27.023 1.00 79.31 281 MET A O 1
ATOM 2150 N N . ASN A 1 282 ? -0.341 18.378 -25.002 1.00 76.44 282 ASN A N 1
ATOM 2151 C CA . ASN A 1 282 ? 0.808 19.252 -24.760 1.00 76.44 282 ASN A CA 1
ATOM 2152 C C . ASN A 1 282 ? 1.953 18.975 -25.751 1.00 76.44 282 ASN A C 1
ATOM 2154 O O . ASN A 1 282 ? 2.563 19.917 -26.260 1.00 76.44 282 ASN A O 1
ATOM 2158 N N . ILE A 1 283 ? 2.207 17.708 -26.085 1.00 76.50 283 ILE A N 1
ATOM 2159 C CA . ILE A 1 283 ? 3.197 17.329 -27.099 1.00 76.50 283 ILE A CA 1
ATOM 2160 C C . ILE A 1 283 ? 2.794 17.856 -28.481 1.00 76.50 283 ILE A C 1
ATOM 2162 O O . ILE A 1 283 ? 3.631 18.440 -29.169 1.00 76.50 283 ILE A O 1
ATOM 2166 N N . TYR A 1 284 ? 1.526 17.724 -28.875 1.00 75.56 284 TYR A N 1
ATOM 2167 C CA . TYR A 1 284 ? 1.023 18.266 -30.138 1.00 75.56 284 TYR A CA 1
ATOM 2168 C C . TYR A 1 284 ? 1.120 19.783 -30.211 1.00 75.56 284 TYR A C 1
ATOM 2170 O O . TYR A 1 284 ? 1.515 20.305 -31.250 1.00 75.56 284 TYR A O 1
ATOM 2178 N N . ARG A 1 285 ? 0.860 20.500 -29.113 1.00 76.56 285 ARG A N 1
ATOM 2179 C CA . ARG A 1 285 ? 1.098 21.948 -29.046 1.00 76.56 285 ARG A CA 1
ATOM 2180 C C . ARG A 1 285 ? 2.573 22.284 -29.285 1.00 76.56 285 ARG A C 1
ATOM 2182 O O . ARG A 1 285 ? 2.881 23.154 -30.092 1.00 76.56 285 ARG A O 1
ATOM 2189 N N . ILE A 1 286 ? 3.492 21.581 -28.623 1.00 74.12 286 ILE A N 1
ATOM 2190 C CA . ILE A 1 286 ? 4.939 21.806 -28.783 1.00 74.12 286 ILE A CA 1
ATOM 2191 C C . ILE A 1 286 ? 5.396 21.464 -30.210 1.00 74.12 286 ILE A C 1
ATOM 2193 O O . ILE A 1 286 ? 6.223 22.176 -30.780 1.00 74.12 286 ILE A O 1
ATOM 2197 N N . ALA A 1 287 ? 4.867 20.389 -30.798 1.00 72.00 287 ALA A N 1
ATOM 2198 C CA . ALA A 1 287 ? 5.139 20.013 -32.180 1.00 72.00 287 ALA A CA 1
ATOM 2199 C C . ALA A 1 287 ? 4.605 21.072 -33.155 1.00 72.00 287 ALA A C 1
ATOM 2201 O O . ALA A 1 287 ? 5.332 21.472 -34.061 1.00 72.00 287 ALA A O 1
ATOM 2202 N N . ALA A 1 288 ? 3.393 21.584 -32.920 1.00 71.88 288 ALA A N 1
ATOM 2203 C CA . ALA A 1 288 ? 2.792 22.665 -33.693 1.00 71.88 288 ALA A CA 1
ATOM 2204 C C . ALA A 1 288 ? 3.631 23.956 -33.667 1.00 71.88 288 ALA A C 1
ATOM 2206 O O . ALA A 1 288 ? 3.777 24.618 -34.688 1.00 71.88 288 ALA A O 1
ATOM 2207 N N . GLU A 1 289 ? 4.225 24.293 -32.518 1.00 73.62 289 GLU A N 1
ATOM 2208 C CA . GLU A 1 289 ? 5.095 25.468 -32.352 1.00 73.62 289 GLU A CA 1
ATOM 2209 C C . GLU A 1 289 ? 6.484 25.299 -32.993 1.00 73.62 289 GLU A C 1
ATOM 2211 O O . GLU A 1 289 ? 7.114 26.287 -33.373 1.00 73.62 289 GLU A O 1
ATOM 2216 N N . LYS A 1 290 ? 6.996 24.064 -33.084 1.00 70.75 290 LYS A N 1
ATOM 2217 C CA . LYS A 1 290 ? 8.350 23.775 -33.593 1.00 70.75 290 LYS A CA 1
ATOM 2218 C C . LYS A 1 290 ? 8.403 23.380 -35.064 1.00 70.75 290 LYS A C 1
ATOM 2220 O O . LYS A 1 290 ? 9.469 23.492 -35.669 1.00 70.75 290 LYS A O 1
ATOM 2225 N N . LEU A 1 291 ? 7.305 22.885 -35.623 1.00 64.88 291 LEU A N 1
ATOM 2226 C CA . LEU A 1 291 ? 7.216 22.538 -37.035 1.00 64.88 291 LEU A CA 1
ATOM 2227 C C . LEU A 1 291 ? 6.832 23.794 -37.836 1.00 64.88 291 LEU A C 1
ATOM 2229 O O . LEU A 1 291 ? 5.854 24.460 -37.495 1.00 64.88 291 LEU A O 1
ATOM 2233 N N . PRO A 1 292 ? 7.585 24.151 -38.889 1.00 58.34 292 PRO A N 1
ATOM 2234 C CA . PRO A 1 292 ? 7.231 25.272 -39.74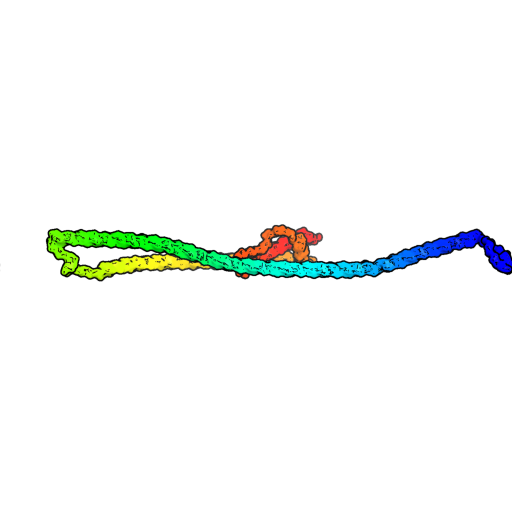4 1.00 58.34 292 PRO A CA 1
ATOM 2235 C C . PRO A 1 292 ? 6.023 24.880 -40.601 1.00 58.34 292 PRO A C 1
ATOM 2237 O O . PRO A 1 292 ? 6.154 24.235 -41.638 1.00 58.34 292 PRO A O 1
ATOM 2240 N N . PHE A 1 293 ? 4.826 25.257 -40.157 1.00 59.12 293 PHE A N 1
ATOM 2241 C CA . PHE A 1 293 ? 3.634 25.264 -41.005 1.00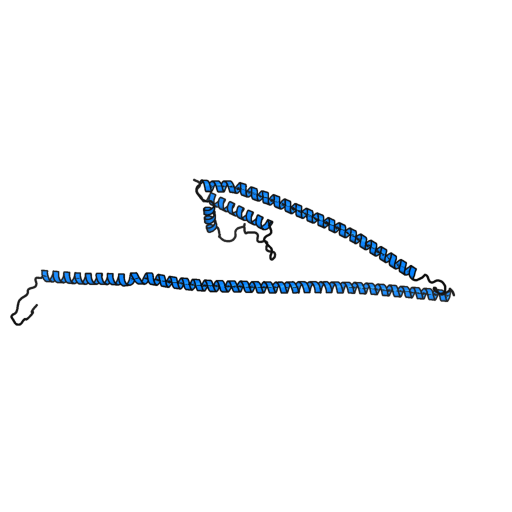 59.12 293 PHE A CA 1
ATOM 2242 C C . PHE A 1 293 ? 3.633 26.566 -41.813 1.00 59.12 293 PHE A C 1
ATOM 2244 O O . PHE A 1 293 ? 2.875 27.497 -41.539 1.00 59.12 293 PHE A O 1
ATOM 2251 N N . GLY A 1 294 ? 4.586 26.641 -42.744 1.00 46.72 294 GLY A N 1
ATOM 2252 C CA . GLY A 1 294 ? 4.919 27.807 -43.564 1.00 46.72 294 GLY A CA 1
ATOM 2253 C C . GLY A 1 294 ? 6.284 27.655 -44.213 1.00 46.72 294 GLY A C 1
ATOM 2254 O O . GLY A 1 294 ? 7.277 27.611 -43.455 1.00 46.72 294 GLY A O 1
#